Protein AF-R7MWQ5-F1 (afdb_monomer_lite)

Structure (mmCIF, N/CA/C/O backbone):
data_AF-R7MWQ5-F1
#
_entry.id   AF-R7MWQ5-F1
#
loop_
_atom_site.group_PDB
_atom_site.id
_atom_site.type_symbol
_atom_site.label_atom_id
_atom_site.label_alt_id
_atom_site.label_comp_id
_atom_site.label_asym_id
_atom_site.label_entity_id
_atom_site.label_seq_id
_atom_site.pdbx_PDB_ins_code
_atom_site.Cartn_x
_atom_site.Cartn_y
_atom_site.Cartn_z
_atom_site.occupancy
_atom_site.B_iso_or_equiv
_atom_site.auth_seq_id
_atom_site.auth_comp_id
_atom_site.auth_asym_id
_atom_site.auth_atom_id
_atom_site.pdbx_PDB_model_num
ATOM 1 N N . MET A 1 1 ? 110.186 -13.621 -110.382 1.00 42.78 1 MET A N 1
ATOM 2 C CA . MET A 1 1 ? 109.334 -13.413 -109.188 1.00 42.78 1 MET A CA 1
ATOM 3 C C . MET A 1 1 ? 110.235 -13.329 -107.964 1.00 42.78 1 MET A C 1
ATOM 5 O O . MET A 1 1 ? 111.045 -14.227 -107.789 1.00 42.78 1 MET A O 1
ATOM 9 N N . LYS A 1 2 ? 110.166 -12.247 -107.173 1.00 45.34 2 LYS A N 1
ATOM 10 C CA . LYS A 1 2 ? 110.898 -12.139 -105.893 1.00 45.34 2 LYS A CA 1
ATOM 11 C C . LYS A 1 2 ? 110.078 -12.831 -104.790 1.00 45.34 2 LYS A C 1
ATOM 13 O O . LYS A 1 2 ? 108.863 -12.627 -104.782 1.00 45.34 2 LYS A O 1
ATOM 18 N N . PRO A 1 3 ? 110.683 -13.636 -103.898 1.00 49.44 3 PRO A N 1
ATOM 19 C CA . PRO A 1 3 ? 109.938 -14.297 -102.832 1.00 49.44 3 PRO A CA 1
ATOM 20 C C . PRO A 1 3 ? 109.448 -13.263 -101.810 1.00 49.44 3 PRO A C 1
ATOM 22 O O . PRO A 1 3 ? 110.210 -12.400 -101.374 1.00 49.44 3 PRO A O 1
ATOM 25 N N . ILE A 1 4 ? 108.168 -13.341 -101.447 1.00 60.91 4 ILE A N 1
ATOM 26 C CA . ILE A 1 4 ? 107.576 -12.548 -100.365 1.00 60.91 4 ILE A CA 1
ATOM 27 C C . ILE A 1 4 ? 107.872 -13.285 -99.058 1.00 60.91 4 ILE A C 1
ATOM 29 O O . ILE A 1 4 ? 107.466 -14.434 -98.896 1.00 60.91 4 ILE A O 1
ATOM 33 N N . VAL A 1 5 ? 108.582 -12.632 -98.137 1.00 64.75 5 VAL A N 1
ATOM 34 C CA . VAL A 1 5 ? 108.901 -13.176 -96.811 1.00 64.75 5 VAL A CA 1
ATOM 35 C C . VAL A 1 5 ? 108.061 -12.430 -95.784 1.00 64.75 5 VAL A C 1
ATOM 37 O O . VAL A 1 5 ? 108.206 -11.222 -95.629 1.00 64.75 5 VAL A O 1
ATOM 40 N N . VAL A 1 6 ? 107.168 -13.147 -95.105 1.00 69.12 6 VAL A N 1
ATOM 41 C CA . VAL A 1 6 ? 106.401 -12.629 -93.965 1.00 69.12 6 VAL A CA 1
ATOM 42 C C . VAL A 1 6 ? 107.134 -13.043 -92.696 1.00 69.12 6 VAL A C 1
ATOM 44 O O . VAL A 1 6 ? 107.358 -14.233 -92.477 1.00 69.12 6 VAL A O 1
ATOM 47 N N . THR A 1 7 ? 107.522 -12.080 -91.861 1.00 75.75 7 THR A N 1
ATOM 48 C CA . THR A 1 7 ? 108.193 -12.365 -90.588 1.00 75.75 7 THR A CA 1
ATOM 49 C C . THR A 1 7 ? 107.181 -12.488 -89.450 1.00 75.75 7 THR A C 1
ATOM 51 O O . THR A 1 7 ? 106.086 -11.924 -89.489 1.00 75.75 7 THR A O 1
ATOM 54 N N . ALA A 1 8 ? 107.549 -13.196 -88.378 1.00 77.06 8 ALA A N 1
ATOM 55 C CA . ALA A 1 8 ? 106.716 -13.284 -87.175 1.00 77.06 8 ALA A CA 1
ATOM 56 C C . ALA A 1 8 ? 106.396 -11.896 -86.576 1.00 77.06 8 ALA A C 1
ATOM 58 O O . ALA A 1 8 ? 105.346 -11.708 -85.959 1.00 77.06 8 ALA A O 1
ATOM 59 N N . ASN A 1 9 ? 107.268 -10.906 -86.801 1.00 80.19 9 ASN A N 1
ATOM 60 C CA . ASN A 1 9 ? 107.072 -9.540 -86.328 1.00 80.19 9 ASN A CA 1
ATOM 61 C C . ASN A 1 9 ? 106.001 -8.789 -87.142 1.00 80.19 9 ASN A C 1
ATOM 63 O O . ASN A 1 9 ? 105.239 -8.010 -86.572 1.00 80.19 9 ASN A O 1
ATOM 67 N N . ASP A 1 10 ? 105.868 -9.086 -88.440 1.00 80.25 10 ASP A N 1
ATOM 68 C CA . ASP A 1 10 ? 104.791 -8.552 -89.288 1.00 80.25 10 ASP A CA 1
ATOM 69 C C . ASP A 1 10 ? 103.422 -9.077 -88.833 1.00 80.25 10 ASP A C 1
ATOM 71 O O . ASP A 1 10 ? 102.442 -8.330 -88.765 1.00 80.25 10 ASP A O 1
ATOM 75 N N . VAL A 1 11 ? 103.366 -10.350 -88.423 1.00 78.62 11 VAL A N 1
ATOM 76 C CA . VAL A 1 11 ? 102.168 -10.951 -87.818 1.00 78.62 11 VAL A CA 1
ATOM 77 C C . VAL A 1 11 ? 101.856 -10.297 -86.466 1.00 78.62 11 VAL A C 1
ATOM 79 O O . VAL A 1 11 ? 100.708 -9.932 -86.216 1.00 78.62 11 VAL A O 1
ATOM 82 N N . TYR A 1 12 ? 102.860 -10.075 -85.610 1.00 80.25 12 TYR A N 1
ATOM 83 C CA . TYR A 1 12 ? 102.686 -9.407 -84.314 1.00 80.25 12 TYR A CA 1
ATOM 84 C C . TYR A 1 12 ? 102.203 -7.952 -84.454 1.00 80.25 12 TYR A C 1
ATOM 86 O O . TYR A 1 12 ? 101.259 -7.533 -83.775 1.00 80.25 12 TYR A O 1
ATOM 94 N N . ALA A 1 13 ? 102.791 -7.182 -85.373 1.00 80.50 13 ALA A N 1
ATOM 95 C CA . ALA A 1 13 ? 102.364 -5.819 -85.679 1.00 80.50 13 ALA A CA 1
ATOM 96 C C . ALA A 1 13 ? 100.938 -5.788 -86.254 1.00 80.50 13 ALA A C 1
ATOM 98 O O . ALA A 1 13 ? 100.120 -4.969 -85.823 1.00 80.50 13 ALA A O 1
ATOM 99 N N . GLY A 1 14 ? 100.608 -6.729 -87.147 1.00 81.25 14 GLY A N 1
ATOM 100 C CA . GLY A 1 14 ? 99.259 -6.911 -87.684 1.00 81.25 14 GLY A CA 1
ATOM 101 C C . GLY A 1 14 ? 98.225 -7.231 -86.599 1.00 81.25 14 GLY A C 1
ATOM 102 O O . GLY A 1 14 ? 97.139 -6.647 -86.586 1.00 81.25 14 GLY A O 1
ATOM 103 N N . LEU A 1 15 ? 98.570 -8.089 -85.634 1.00 83.62 15 LEU A N 1
ATOM 104 C CA . LEU A 1 15 ? 97.717 -8.398 -84.481 1.00 83.62 15 LEU A CA 1
ATOM 105 C C . LEU A 1 15 ? 97.527 -7.183 -83.563 1.00 83.62 15 LEU A C 1
ATOM 107 O O . LEU A 1 15 ? 96.403 -6.904 -83.148 1.00 83.62 15 LEU A O 1
ATOM 111 N N . LYS A 1 16 ? 98.583 -6.409 -83.284 1.00 85.69 16 LYS A N 1
ATOM 112 C CA . LYS A 1 16 ? 98.508 -5.205 -82.436 1.00 85.69 16 LYS A CA 1
ATOM 113 C C . LYS A 1 16 ? 97.707 -4.074 -83.092 1.00 85.69 16 LYS A C 1
ATOM 115 O O . LYS A 1 16 ? 96.958 -3.375 -82.407 1.00 85.69 16 LYS A O 1
ATOM 120 N N . ALA A 1 17 ? 97.830 -3.906 -84.410 1.00 82.12 17 ALA A N 1
ATOM 121 C CA . ALA A 1 17 ? 97.018 -2.968 -85.183 1.00 82.12 17 ALA A CA 1
ATOM 122 C C . ALA A 1 17 ? 95.536 -3.369 -85.157 1.00 82.12 17 ALA A C 1
ATOM 124 O O . ALA A 1 17 ? 94.688 -2.541 -84.822 1.00 82.12 17 ALA A O 1
ATOM 125 N N . ARG A 1 18 ? 95.233 -4.658 -85.378 1.00 84.12 18 ARG A N 1
ATOM 126 C CA . ARG A 1 18 ? 93.870 -5.196 -85.252 1.00 84.12 18 ARG A CA 1
ATOM 127 C C . ARG A 1 18 ? 93.317 -5.056 -83.833 1.00 84.12 18 ARG A C 1
ATOM 129 O O . ARG A 1 18 ? 92.156 -4.700 -83.683 1.00 84.12 18 ARG A O 1
ATOM 136 N N . ALA A 1 19 ? 94.126 -5.254 -82.791 1.00 85.88 19 ALA A N 1
ATOM 137 C CA . ALA A 1 19 ? 93.703 -5.061 -81.401 1.00 85.88 19 ALA A CA 1
ATOM 138 C C . ALA A 1 19 ? 93.334 -3.596 -81.098 1.00 85.88 19 ALA A C 1
ATOM 140 O O . ALA A 1 19 ? 92.308 -3.334 -80.470 1.00 85.88 19 ALA A O 1
ATOM 141 N N . LYS A 1 20 ? 94.119 -2.625 -81.592 1.00 85.88 20 LYS A N 1
ATOM 142 C CA . LYS A 1 20 ? 93.780 -1.193 -81.487 1.00 85.88 20 LYS A CA 1
ATOM 143 C C . LYS A 1 20 ? 92.507 -0.847 -82.257 1.00 85.88 20 LYS A C 1
ATOM 145 O O . LYS A 1 20 ? 91.693 -0.070 -81.765 1.00 85.88 20 LYS A O 1
ATOM 150 N N . GLU A 1 21 ? 92.326 -1.421 -83.442 1.00 85.00 21 GLU A N 1
ATOM 151 C CA . GLU A 1 21 ? 91.115 -1.226 -84.238 1.00 85.00 21 GLU A CA 1
ATOM 152 C C . GLU A 1 21 ? 89.876 -1.805 -83.533 1.00 85.00 21 GLU A C 1
ATOM 154 O O . GLU A 1 21 ? 88.850 -1.134 -83.445 1.00 85.00 21 GLU A O 1
ATOM 159 N N . GLN A 1 22 ? 89.989 -2.995 -82.931 1.00 87.75 22 GLN A N 1
ATOM 160 C CA . GLN A 1 22 ? 88.921 -3.600 -82.128 1.00 87.75 22 GLN A CA 1
ATOM 161 C C . GLN A 1 22 ? 88.610 -2.797 -80.860 1.00 87.75 22 GLN A C 1
ATOM 163 O O . GLN A 1 22 ? 87.443 -2.626 -80.525 1.00 87.75 22 GLN A O 1
ATOM 168 N N . SER A 1 23 ? 89.616 -2.230 -80.188 1.00 84.25 23 SER A N 1
ATOM 169 C CA . SER A 1 23 ? 89.406 -1.362 -79.020 1.00 84.25 23 SER A CA 1
ATOM 170 C C . SER A 1 23 ? 88.648 -0.077 -79.378 1.00 84.25 23 SER A C 1
ATOM 172 O O . SER A 1 23 ? 87.717 0.302 -78.665 1.00 84.25 23 SER A O 1
ATOM 174 N N . LYS A 1 24 ? 88.971 0.557 -80.517 1.00 87.81 24 LYS A N 1
ATOM 175 C CA . LYS A 1 24 ? 88.199 1.703 -81.031 1.00 87.81 24 LYS A CA 1
ATOM 176 C C . LYS A 1 24 ? 86.752 1.310 -81.341 1.00 87.81 24 LYS A C 1
ATOM 178 O O . LYS A 1 24 ? 85.834 1.978 -80.874 1.00 87.81 24 LYS A O 1
ATOM 183 N N . ARG A 1 25 ? 86.542 0.181 -82.031 1.00 87.31 25 ARG A N 1
ATOM 184 C CA . ARG A 1 25 ? 85.195 -0.347 -82.323 1.00 87.31 25 ARG A CA 1
ATOM 185 C C . ARG A 1 25 ? 84.405 -0.663 -81.050 1.00 87.31 25 ARG A C 1
ATOM 187 O O . ARG A 1 25 ? 83.218 -0.359 -80.981 1.00 87.31 25 ARG A O 1
ATOM 194 N N . GLN A 1 26 ? 85.048 -1.222 -80.026 1.00 89.31 26 GLN A N 1
ATOM 195 C CA . GLN A 1 26 ? 84.419 -1.497 -78.734 1.00 89.31 26 GLN A CA 1
ATOM 196 C C . GLN A 1 26 ? 83.991 -0.204 -78.028 1.00 89.31 26 GLN A C 1
ATOM 198 O O . GLN A 1 26 ? 82.875 -0.133 -77.514 1.00 89.31 26 GLN A O 1
ATOM 203 N N . ALA A 1 27 ? 84.843 0.826 -78.021 1.00 88.12 27 ALA A N 1
ATOM 204 C CA . ALA A 1 27 ? 84.518 2.122 -77.427 1.00 88.12 27 ALA A CA 1
ATOM 205 C C . ALA A 1 27 ? 83.335 2.798 -78.144 1.00 88.12 27 ALA A C 1
ATOM 207 O O . ALA A 1 27 ? 82.411 3.283 -77.487 1.00 88.12 27 ALA A O 1
ATOM 208 N N . GLU A 1 28 ? 83.315 2.755 -79.479 1.00 89.88 28 GLU A N 1
ATOM 209 C CA . GLU A 1 28 ? 82.200 3.258 -80.290 1.00 89.88 28 GLU A CA 1
ATOM 210 C C . GLU A 1 28 ? 80.894 2.491 -80.024 1.00 89.88 28 GLU A C 1
ATOM 212 O O . GLU A 1 28 ? 79.836 3.103 -79.863 1.00 89.88 28 GLU A O 1
ATOM 217 N N . GLN A 1 29 ? 80.943 1.158 -79.925 1.00 89.06 29 GLN A N 1
ATOM 218 C CA . GLN A 1 29 ? 79.763 0.352 -79.593 1.00 89.06 29 GLN A CA 1
ATOM 219 C C . GLN A 1 29 ? 79.268 0.596 -78.163 1.00 89.06 29 GLN A C 1
ATOM 221 O O . GLN A 1 29 ? 78.059 0.650 -77.939 1.00 89.06 29 GLN A O 1
ATOM 226 N N . LEU A 1 30 ? 80.169 0.802 -77.199 1.00 90.25 30 LEU A N 1
ATOM 227 C CA . LEU A 1 30 ? 79.801 1.117 -75.819 1.00 90.25 30 LEU A CA 1
ATOM 228 C C . LEU A 1 30 ? 79.119 2.490 -75.716 1.00 90.25 30 LEU A C 1
ATOM 230 O O . LEU A 1 30 ? 78.148 2.634 -74.972 1.00 90.25 30 LEU A O 1
ATOM 234 N N . ALA A 1 31 ? 79.597 3.487 -76.467 1.00 89.69 31 ALA A N 1
ATOM 235 C CA . ALA A 1 31 ? 78.960 4.801 -76.546 1.00 89.69 31 ALA A CA 1
ATOM 236 C C . ALA A 1 31 ? 77.540 4.691 -77.125 1.00 89.69 31 ALA A C 1
ATOM 238 O O . ALA A 1 31 ? 76.584 5.132 -76.485 1.00 89.69 31 ALA A O 1
ATOM 239 N N . LYS A 1 32 ? 77.383 3.981 -78.254 1.00 90.06 32 LYS A N 1
ATOM 240 C CA . LYS A 1 32 ? 76.068 3.696 -78.857 1.00 90.06 32 LYS A CA 1
ATOM 241 C C . LYS A 1 32 ? 75.136 2.960 -77.891 1.00 90.06 32 LYS A C 1
ATOM 243 O O . LYS A 1 32 ? 73.970 3.320 -77.763 1.00 90.06 32 LYS A O 1
ATOM 248 N N . TYR A 1 33 ? 75.638 1.965 -77.157 1.00 89.50 33 TYR A N 1
ATOM 249 C CA . TYR A 1 33 ? 74.847 1.248 -76.154 1.00 89.50 33 TYR A CA 1
ATOM 250 C C . TYR A 1 33 ? 74.364 2.168 -75.027 1.00 89.50 33 TYR A C 1
ATOM 252 O O . TYR A 1 33 ? 73.202 2.086 -74.637 1.00 89.50 33 TYR A O 1
ATOM 260 N N . LYS A 1 34 ? 75.220 3.060 -74.509 1.00 88.56 34 LYS A N 1
ATOM 261 C CA . LYS A 1 34 ? 74.832 4.013 -73.455 1.00 88.56 34 LYS A CA 1
ATOM 262 C C . LYS A 1 34 ? 73.751 4.982 -73.935 1.00 88.56 34 LYS A C 1
ATOM 264 O O . LYS A 1 34 ? 72.792 5.210 -73.201 1.00 88.56 34 LYS A O 1
ATOM 269 N N . GLU A 1 35 ? 73.861 5.488 -75.163 1.00 89.38 35 GLU A N 1
ATOM 270 C CA . GLU A 1 35 ? 72.836 6.352 -75.763 1.00 89.38 35 GLU A CA 1
ATOM 271 C C . GLU A 1 35 ? 71.497 5.635 -75.944 1.00 89.38 35 GLU A C 1
ATOM 273 O O . GLU A 1 35 ? 70.443 6.194 -75.637 1.00 89.38 35 GLU A O 1
ATOM 278 N N . VAL A 1 36 ? 71.521 4.384 -76.414 1.00 89.06 36 VAL A N 1
ATOM 279 C CA . VAL A 1 36 ? 70.304 3.578 -76.566 1.00 89.06 36 VAL A CA 1
ATOM 280 C C . VAL A 1 36 ? 69.707 3.252 -75.198 1.00 89.06 36 VAL A C 1
ATOM 282 O O . VAL A 1 36 ? 68.511 3.439 -74.995 1.00 89.06 36 VAL A O 1
ATOM 285 N N . LYS A 1 37 ? 70.527 2.843 -74.225 1.00 86.44 37 LYS A N 1
ATOM 286 C CA . LYS A 1 37 ? 70.081 2.493 -72.870 1.00 86.44 37 LYS A CA 1
ATOM 287 C C . LYS A 1 37 ? 69.441 3.670 -72.137 1.00 86.44 37 LYS A C 1
ATOM 289 O O . LYS A 1 37 ? 68.459 3.461 -71.437 1.00 86.44 37 LYS A O 1
ATOM 294 N N . ALA A 1 38 ? 69.944 4.891 -72.318 1.00 82.19 38 ALA A N 1
ATOM 295 C CA . ALA A 1 38 ? 69.344 6.090 -71.726 1.00 82.19 38 ALA A CA 1
ATOM 296 C C . ALA A 1 38 ? 67.911 6.357 -72.227 1.00 82.19 38 ALA A C 1
ATOM 298 O O . ALA A 1 38 ? 67.117 6.972 -71.520 1.00 82.19 38 ALA A O 1
ATOM 299 N N . LYS A 1 39 ? 67.564 5.869 -73.426 1.00 84.81 39 LYS A N 1
ATOM 300 C CA . LYS A 1 39 ? 66.217 5.970 -74.009 1.00 84.81 39 LYS A CA 1
ATOM 301 C C . LYS A 1 39 ? 65.292 4.823 -73.589 1.00 84.81 39 LYS A C 1
ATOM 303 O O . LYS A 1 39 ? 64.088 4.902 -73.823 1.00 84.81 39 LYS A O 1
ATOM 308 N N . VAL A 1 40 ? 65.824 3.760 -72.979 1.00 85.88 40 VAL A N 1
ATOM 309 C CA . VAL A 1 40 ? 65.020 2.632 -72.496 1.00 85.88 40 VAL A CA 1
ATOM 310 C C . VAL A 1 40 ? 64.306 3.047 -71.214 1.00 85.88 40 VAL A C 1
ATOM 312 O O . VAL A 1 40 ? 64.913 3.211 -70.158 1.00 85.88 40 VAL A O 1
ATOM 315 N N . ILE A 1 41 ? 62.990 3.198 -71.306 1.00 81.56 41 ILE A N 1
ATOM 316 C CA . ILE A 1 41 ? 62.136 3.471 -70.154 1.00 81.56 41 ILE A CA 1
ATOM 317 C C . ILE A 1 41 ? 61.820 2.134 -69.454 1.00 81.56 41 ILE A C 1
ATOM 319 O O . ILE A 1 41 ? 61.510 1.153 -70.130 1.00 81.56 41 ILE A O 1
ATOM 323 N N . PRO A 1 42 ? 61.875 2.053 -68.113 1.00 83.81 42 PRO A N 1
ATOM 324 C CA . PRO A 1 42 ? 61.442 0.865 -67.385 1.00 83.81 42 PRO A CA 1
ATOM 325 C C . PRO A 1 42 ? 59.945 0.590 -67.566 1.00 83.81 42 PRO A C 1
ATOM 327 O O . PRO A 1 42 ? 59.120 1.487 -67.386 1.00 83.81 42 PRO A O 1
ATOM 330 N N . GLU A 1 43 ? 59.589 -0.670 -67.804 1.00 82.69 43 GLU A N 1
ATOM 331 C CA . GLU A 1 43 ? 58.219 -1.097 -68.120 1.00 82.69 43 GLU A CA 1
ATOM 332 C C . GLU A 1 43 ? 57.175 -0.682 -67.069 1.00 82.69 43 GLU A C 1
ATOM 334 O O . GLU A 1 43 ? 56.081 -0.231 -67.407 1.00 82.69 43 GLU A O 1
ATOM 339 N N . ARG A 1 44 ? 57.548 -0.687 -65.780 1.00 84.81 44 ARG A N 1
ATOM 340 C CA . ARG A 1 44 ? 56.693 -0.218 -64.669 1.00 84.81 44 ARG A CA 1
ATOM 341 C C . ARG A 1 44 ? 56.181 1.222 -64.826 1.00 84.81 44 ARG A C 1
ATOM 343 O O . ARG A 1 44 ? 55.201 1.591 -64.185 1.00 84.81 44 ARG A O 1
ATOM 350 N N . LEU A 1 45 ? 56.852 2.049 -65.633 1.00 84.69 45 LEU A N 1
ATOM 351 C CA . LEU A 1 45 ? 56.481 3.445 -65.873 1.00 84.69 45 LEU A CA 1
ATOM 352 C C . LEU A 1 45 ? 55.670 3.639 -67.158 1.00 84.69 45 LEU A C 1
ATOM 354 O O . LEU A 1 45 ? 55.049 4.692 -67.299 1.00 84.69 45 LEU A O 1
ATOM 358 N N . PHE A 1 46 ? 55.612 2.646 -68.056 1.00 86.56 46 PHE A N 1
ATOM 359 C CA . PHE A 1 46 ? 54.905 2.759 -69.339 1.00 86.56 46 PHE A CA 1
ATOM 360 C C . PHE A 1 46 ? 53.461 3.198 -69.151 1.00 86.56 46 PHE A C 1
ATOM 362 O O . PHE A 1 46 ? 53.008 4.135 -69.802 1.00 86.56 46 PHE A O 1
ATOM 369 N N . ARG A 1 47 ? 52.756 2.573 -68.203 1.00 81.56 47 ARG A N 1
ATOM 370 C CA . ARG A 1 47 ? 51.349 2.876 -67.938 1.00 81.56 47 ARG A CA 1
ATOM 371 C C . ARG A 1 47 ? 51.148 4.309 -67.448 1.00 81.56 47 ARG A C 1
ATOM 373 O O . ARG A 1 47 ? 50.234 4.978 -67.913 1.00 81.56 47 ARG A O 1
ATOM 380 N N . ASN A 1 48 ? 51.995 4.789 -66.539 1.00 83.25 48 ASN A N 1
ATOM 381 C CA . ASN A 1 48 ? 51.873 6.147 -66.005 1.00 83.25 48 ASN A CA 1
ATOM 382 C C . ASN A 1 48 ? 52.189 7.195 -67.077 1.00 83.25 48 ASN A C 1
ATOM 384 O O . ASN A 1 48 ? 51.439 8.153 -67.223 1.00 83.25 48 ASN A O 1
ATOM 388 N N . ILE A 1 49 ? 53.240 6.971 -67.870 1.00 82.44 49 ILE A N 1
ATOM 389 C CA . ILE A 1 49 ? 53.628 7.868 -68.966 1.00 82.44 49 ILE A CA 1
ATOM 390 C C . ILE A 1 49 ? 52.549 7.886 -70.056 1.00 82.44 49 ILE A C 1
ATOM 392 O O . ILE A 1 49 ? 52.207 8.951 -70.561 1.00 82.44 49 ILE A O 1
ATOM 396 N N . ALA A 1 50 ? 51.969 6.732 -70.397 1.00 84.00 50 ALA A N 1
ATOM 397 C CA . ALA A 1 50 ? 50.866 6.653 -71.352 1.00 84.00 50 ALA A CA 1
ATOM 398 C C . ALA A 1 50 ? 49.625 7.416 -70.857 1.00 84.00 50 ALA A C 1
ATOM 400 O O . ALA A 1 50 ? 49.027 8.172 -71.618 1.00 84.00 50 ALA A O 1
ATOM 401 N N . ILE A 1 51 ? 49.269 7.270 -69.576 1.00 82.88 51 ILE A N 1
ATOM 402 C CA . ILE A 1 51 ? 48.159 8.007 -68.956 1.00 82.88 51 ILE A CA 1
ATOM 403 C C . ILE A 1 51 ? 48.422 9.517 -68.975 1.00 82.88 51 ILE A C 1
ATOM 405 O O . ILE A 1 51 ? 47.540 10.278 -69.367 1.00 82.88 51 ILE A O 1
ATOM 409 N N . GLU A 1 52 ? 49.626 9.959 -68.602 1.00 80.56 52 GLU A N 1
ATOM 410 C CA . GLU A 1 52 ? 49.991 11.380 -68.617 1.00 80.56 52 GLU A CA 1
ATOM 411 C C . GLU A 1 52 ? 49.977 11.956 -70.040 1.00 80.56 52 GLU A C 1
ATOM 413 O O . GLU A 1 52 ? 49.551 13.089 -70.239 1.00 80.56 52 GLU A O 1
ATOM 418 N N . ARG A 1 53 ? 50.364 11.166 -71.046 1.00 81.31 53 ARG A N 1
ATOM 419 C CA . ARG A 1 53 ? 50.388 11.607 -72.446 1.00 81.31 53 ARG A CA 1
ATOM 420 C C . ARG A 1 53 ? 49.003 11.680 -73.096 1.00 81.31 53 ARG A C 1
ATOM 422 O O . ARG A 1 53 ? 48.818 12.500 -73.987 1.00 81.31 53 ARG A O 1
ATOM 429 N N . ILE A 1 54 ? 48.058 10.831 -72.683 1.00 82.81 54 ILE A N 1
ATOM 430 C CA . ILE A 1 54 ? 46.702 10.766 -73.263 1.00 82.81 54 ILE A CA 1
ATOM 431 C C . ILE A 1 54 ? 45.713 11.651 -72.496 1.00 82.81 54 ILE A C 1
ATOM 433 O O . ILE A 1 54 ? 44.917 12.353 -73.108 1.00 82.81 54 ILE A O 1
ATOM 437 N N . ILE A 1 55 ? 45.737 11.598 -71.162 1.00 79.50 55 ILE A N 1
ATOM 438 C CA . ILE A 1 55 ? 44.719 12.215 -70.293 1.00 79.50 55 ILE A CA 1
ATOM 439 C C . ILE A 1 55 ? 45.298 13.403 -69.509 1.00 79.50 55 ILE A C 1
ATOM 441 O O . ILE A 1 55 ? 44.561 14.277 -69.059 1.00 79.50 55 ILE A O 1
ATOM 445 N N . GLY A 1 56 ? 46.621 13.470 -69.343 1.00 80.62 56 GLY A N 1
ATOM 446 C CA . GLY A 1 56 ? 47.274 14.544 -68.601 1.00 80.62 56 GLY A CA 1
ATOM 447 C C . GLY A 1 56 ? 47.208 14.383 -67.081 1.00 80.62 56 GLY A C 1
ATOM 448 O O . GLY A 1 56 ? 46.772 13.367 -66.528 1.00 80.62 56 GLY A O 1
ATOM 449 N N . LYS A 1 57 ? 47.661 15.427 -66.376 1.00 76.81 57 LYS A N 1
ATOM 450 C CA . LYS A 1 57 ? 47.746 15.463 -64.902 1.00 76.81 57 LYS A CA 1
ATOM 451 C C . LYS A 1 57 ? 46.376 15.355 -64.216 1.00 76.81 57 LYS A C 1
ATOM 453 O O . LYS A 1 57 ? 46.298 14.945 -63.054 1.00 76.81 57 LYS A O 1
ATOM 458 N N . ASP A 1 58 ? 45.300 15.652 -64.940 1.00 77.75 58 ASP A N 1
ATOM 459 C CA . ASP A 1 58 ? 43.933 15.651 -64.422 1.00 77.75 58 ASP A CA 1
ATOM 460 C C . ASP A 1 58 ? 43.430 14.262 -64.048 1.00 77.75 58 ASP A C 1
ATOM 462 O O . ASP A 1 58 ? 42.683 14.137 -63.078 1.00 77.75 58 ASP A O 1
ATOM 466 N N . TYR A 1 59 ? 43.916 13.200 -64.697 1.00 83.12 59 TYR A N 1
ATOM 467 C CA . TYR A 1 59 ? 43.578 11.829 -64.307 1.00 83.12 59 TYR A CA 1
ATOM 468 C C . TYR A 1 59 ? 43.953 11.537 -62.846 1.00 83.12 59 TYR A C 1
ATOM 470 O O . TYR A 1 59 ? 43.158 10.995 -62.073 1.00 83.12 59 TYR A O 1
ATOM 478 N N . HIS A 1 60 ? 45.161 11.925 -62.432 1.00 81.25 60 HIS A N 1
ATOM 479 C CA . HIS A 1 60 ? 45.633 11.687 -61.069 1.00 81.25 60 HIS A CA 1
ATOM 480 C C . HIS A 1 60 ? 44.902 12.563 -60.046 1.00 81.25 60 HIS A C 1
ATOM 482 O O . HIS A 1 60 ? 44.597 12.092 -58.946 1.00 81.25 60 HIS A O 1
ATOM 488 N N . ASN A 1 61 ? 44.576 13.805 -60.412 1.00 84.88 61 ASN A N 1
ATOM 489 C CA . ASN A 1 61 ? 43.789 14.708 -59.574 1.00 84.88 61 ASN A CA 1
ATOM 490 C C . ASN A 1 61 ? 42.356 14.192 -59.391 1.00 84.88 61 ASN A C 1
ATOM 492 O O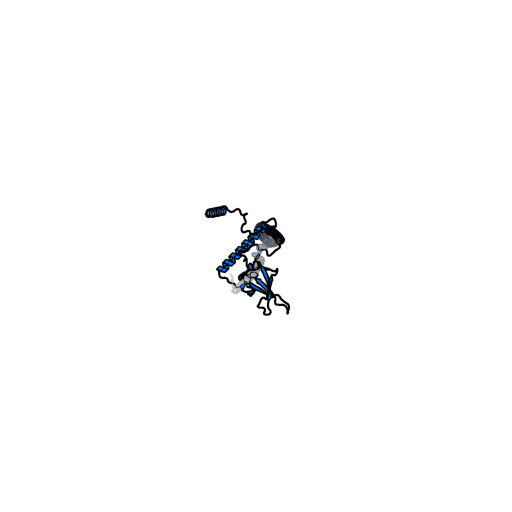 . ASN A 1 61 ? 41.858 14.132 -58.264 1.00 84.88 61 ASN A O 1
ATOM 496 N N . LEU A 1 62 ? 41.724 13.739 -60.475 1.00 86.38 62 LEU A N 1
ATOM 497 C CA . LEU A 1 62 ? 40.382 13.171 -60.466 1.00 86.38 62 LEU A CA 1
ATOM 498 C C . LEU A 1 62 ? 40.333 11.870 -59.661 1.00 86.38 62 LEU A C 1
ATOM 500 O O . LEU A 1 62 ? 39.451 11.714 -58.821 1.00 86.38 62 LEU A O 1
ATOM 504 N N . LYS A 1 63 ? 41.324 10.981 -59.815 1.00 87.44 63 LYS A N 1
ATOM 505 C CA . LYS A 1 63 ? 41.443 9.753 -59.012 1.00 87.44 63 LYS A CA 1
ATOM 506 C C . LYS A 1 63 ? 41.569 10.053 -57.515 1.00 87.44 63 LYS A C 1
ATOM 508 O O . LYS A 1 63 ? 40.896 9.421 -56.705 1.00 87.44 63 LYS A O 1
ATOM 513 N N . LYS A 1 64 ? 42.392 11.038 -57.129 1.00 87.81 64 LYS A N 1
ATOM 514 C CA . LYS A 1 64 ? 42.513 11.475 -55.725 1.00 87.81 64 LYS A CA 1
ATOM 515 C C . LYS A 1 64 ? 41.203 12.068 -55.202 1.00 87.81 64 LYS A C 1
ATOM 517 O O . LYS A 1 64 ? 40.816 11.776 -54.074 1.00 87.81 64 LYS A O 1
ATOM 522 N N . ARG A 1 65 ? 40.509 12.882 -56.004 1.00 87.56 65 ARG A N 1
ATOM 523 C CA . ARG A 1 65 ? 39.206 13.460 -55.636 1.00 87.56 65 ARG A CA 1
ATOM 524 C C . ARG A 1 65 ? 38.143 12.378 -55.466 1.00 87.56 65 ARG A C 1
ATOM 526 O O . ARG A 1 65 ? 37.429 12.401 -54.471 1.00 87.56 65 ARG A O 1
ATOM 533 N N . HIS A 1 66 ? 38.084 11.416 -56.382 1.00 90.25 66 HIS A N 1
ATOM 534 C CA . HIS A 1 66 ? 37.202 10.258 -56.285 1.00 90.25 66 HIS A CA 1
ATOM 535 C C . HIS A 1 66 ? 37.464 9.467 -54.998 1.00 90.25 66 HIS A C 1
ATOM 537 O O . HIS A 1 66 ? 36.529 9.196 -54.251 1.00 90.25 66 HIS A O 1
ATOM 543 N N . GLN A 1 67 ? 38.733 9.206 -54.670 1.00 92.25 67 GLN A N 1
ATOM 544 C CA . GLN A 1 67 ? 39.090 8.522 -53.429 1.00 92.25 67 GLN A CA 1
ATOM 545 C C . GLN A 1 67 ? 38.643 9.299 -52.180 1.00 92.25 67 GLN A C 1
ATOM 547 O O . GLN A 1 67 ? 38.056 8.715 -51.277 1.00 92.25 67 GLN A O 1
ATOM 552 N N . ARG A 1 68 ? 38.835 10.626 -52.151 1.00 92.00 68 ARG A N 1
ATOM 553 C CA . ARG A 1 68 ? 38.350 11.478 -51.048 1.00 92.00 68 ARG A CA 1
ATOM 554 C C . ARG A 1 68 ? 36.831 11.427 -50.896 1.00 92.00 68 ARG A C 1
ATOM 556 O O . ARG A 1 68 ? 36.338 11.435 -49.775 1.00 92.00 68 ARG A O 1
ATOM 563 N N . ILE A 1 69 ? 36.096 11.380 -52.008 1.00 92.56 69 ILE A N 1
ATOM 564 C CA . ILE A 1 69 ? 34.634 11.249 -51.990 1.00 92.56 69 ILE A CA 1
ATOM 565 C C . ILE A 1 69 ? 34.236 9.886 -51.415 1.00 92.56 69 ILE A C 1
ATOM 567 O O . ILE A 1 69 ? 33.384 9.841 -50.534 1.00 92.56 69 ILE A O 1
ATOM 571 N N . LEU A 1 70 ? 34.884 8.795 -51.837 1.00 92.69 70 LEU A N 1
ATOM 572 C CA . LEU A 1 70 ? 34.642 7.462 -51.271 1.00 92.69 70 LEU A CA 1
ATOM 573 C C . LEU A 1 70 ? 34.933 7.417 -49.768 1.00 92.69 70 LEU A C 1
ATOM 575 O O . LEU A 1 70 ? 34.129 6.905 -48.992 1.00 92.69 70 LEU A O 1
ATOM 579 N N . ASP A 1 71 ? 36.054 7.993 -49.337 1.00 92.19 71 ASP A N 1
ATOM 580 C CA . ASP A 1 71 ? 36.425 8.019 -47.923 1.00 92.19 71 ASP A CA 1
ATOM 581 C C . ASP A 1 71 ? 35.474 8.892 -47.088 1.00 92.19 71 ASP A C 1
ATOM 583 O O . ASP A 1 71 ? 35.191 8.557 -45.939 1.00 92.19 71 ASP A O 1
ATOM 587 N N . ALA A 1 72 ? 34.900 9.948 -47.674 1.00 91.06 72 ALA A N 1
ATOM 588 C CA . ALA A 1 72 ? 33.851 10.752 -47.047 1.00 91.06 72 ALA A CA 1
ATOM 589 C C . ALA A 1 72 ? 32.469 10.063 -47.026 1.00 91.06 72 ALA A C 1
ATOM 591 O O . ALA A 1 72 ? 31.650 10.373 -46.157 1.00 91.06 72 ALA A O 1
ATOM 592 N N . LEU A 1 73 ? 32.194 9.132 -47.948 1.00 92.88 73 LEU A N 1
ATOM 593 C CA . LEU A 1 73 ? 30.933 8.381 -48.003 1.00 92.88 73 LEU A CA 1
ATOM 594 C C . LEU A 1 73 ? 30.888 7.225 -46.997 1.00 92.88 73 LEU A C 1
ATOM 596 O O . LEU A 1 73 ? 29.862 7.048 -46.343 1.00 92.88 73 LEU A O 1
ATOM 600 N N . LYS A 1 74 ? 32.005 6.523 -46.773 1.00 93.06 74 LYS A N 1
ATOM 601 C CA . LYS A 1 74 ? 32.116 5.435 -45.777 1.00 93.06 74 LYS A CA 1
ATOM 602 C C . LYS A 1 74 ? 31.503 5.755 -44.399 1.00 93.06 74 LYS A C 1
ATOM 604 O O . LYS A 1 74 ? 30.730 4.941 -43.895 1.00 93.06 74 LYS A O 1
ATOM 609 N N . PRO A 1 75 ? 31.798 6.895 -43.738 1.00 92.88 75 PRO A N 1
ATOM 610 C CA . PRO A 1 75 ? 31.192 7.204 -42.442 1.00 92.88 75 PRO A CA 1
ATOM 611 C C . PRO A 1 75 ? 29.690 7.500 -42.540 1.00 92.88 75 PRO A C 1
ATOM 613 O O . PRO A 1 75 ? 28.965 7.267 -41.577 1.00 92.88 75 PRO A O 1
ATOM 616 N N . ARG A 1 76 ? 29.200 8.002 -43.682 1.00 92.69 76 ARG A N 1
ATOM 617 C CA . ARG A 1 76 ? 27.763 8.231 -43.898 1.00 92.69 76 ARG A CA 1
ATOM 618 C C . ARG A 1 76 ? 27.009 6.918 -44.076 1.00 92.69 76 ARG A C 1
ATOM 620 O O . ARG A 1 76 ? 25.931 6.780 -43.513 1.00 92.69 76 ARG A O 1
ATOM 627 N N . GLU A 1 77 ? 27.589 5.956 -44.788 1.00 91.88 77 GLU A N 1
ATOM 628 C CA . GLU A 1 77 ? 27.029 4.605 -44.917 1.00 91.88 77 GLU A CA 1
ATOM 629 C C . GLU A 1 77 ? 26.916 3.917 -43.552 1.00 91.88 77 GLU A C 1
ATOM 631 O O . GLU A 1 77 ? 25.853 3.394 -43.229 1.00 91.88 77 GLU A O 1
ATOM 636 N N . LYS A 1 78 ? 27.953 4.016 -42.705 1.00 93.75 78 LYS A N 1
ATOM 637 C CA . LYS A 1 78 ? 27.912 3.504 -41.322 1.00 93.75 78 LYS A CA 1
ATOM 638 C C . LYS A 1 78 ? 26.791 4.136 -40.489 1.00 93.75 78 LYS A C 1
ATOM 640 O O . LYS A 1 78 ? 26.004 3.428 -39.867 1.00 93.75 78 LYS A O 1
ATOM 645 N N . LYS A 1 79 ? 26.656 5.464 -40.536 1.00 93.06 79 LYS A N 1
ATOM 646 C CA . LYS A 1 79 ? 25.559 6.169 -39.849 1.00 93.06 79 LYS A CA 1
ATOM 647 C C . LYS A 1 79 ? 24.184 5.753 -40.368 1.00 93.06 79 LYS A C 1
ATOM 649 O O . LYS A 1 79 ? 23.238 5.652 -39.596 1.00 93.06 79 LYS A O 1
ATOM 654 N N . TYR A 1 80 ? 24.059 5.504 -41.670 1.00 91.06 80 TYR A N 1
ATOM 655 C CA . TYR A 1 80 ? 22.811 5.019 -42.252 1.00 91.06 80 TYR A CA 1
ATOM 656 C C . TYR A 1 80 ? 22.468 3.606 -41.763 1.00 91.06 80 TYR A C 1
ATOM 658 O O . TYR A 1 80 ? 21.312 3.343 -41.432 1.00 91.06 80 TYR A O 1
ATOM 666 N N . THR A 1 81 ? 23.455 2.707 -41.659 1.00 92.00 81 THR A N 1
ATOM 667 C CA . THR A 1 81 ? 23.238 1.367 -41.093 1.00 92.00 81 THR A CA 1
ATOM 668 C C . THR A 1 81 ? 22.843 1.421 -39.619 1.00 92.00 81 THR A C 1
ATOM 670 O O . THR A 1 81 ? 21.872 0.770 -39.246 1.00 92.00 81 THR A O 1
ATOM 673 N N . GLU A 1 82 ? 23.499 2.260 -38.812 1.00 91.38 82 GLU A N 1
ATOM 674 C CA . GLU A 1 82 ? 23.142 2.479 -37.401 1.00 91.38 82 GLU A CA 1
ATOM 675 C C . GLU A 1 82 ? 21.705 3.007 -37.263 1.00 91.38 82 GLU A C 1
ATOM 677 O O . GLU A 1 82 ? 20.913 2.496 -36.475 1.00 91.38 82 GLU A O 1
ATOM 682 N N . LEU A 1 83 ? 21.318 3.986 -38.087 1.00 91.38 83 LEU A N 1
ATOM 683 C CA . LEU A 1 83 ? 19.963 4.540 -38.074 1.00 91.38 83 LEU A CA 1
ATOM 684 C C . LEU A 1 83 ? 18.913 3.506 -38.505 1.00 91.38 83 LEU A C 1
ATOM 686 O O . LEU A 1 83 ? 17.811 3.472 -37.957 1.00 91.38 83 LEU A O 1
ATOM 690 N N . LYS A 1 84 ? 19.251 2.632 -39.458 1.00 88.88 84 LYS A N 1
ATOM 691 C CA . LYS A 1 84 ? 18.390 1.515 -39.866 1.00 88.88 84 LYS A CA 1
ATOM 692 C C . LYS A 1 84 ? 18.196 0.505 -38.732 1.00 88.88 84 LYS A C 1
ATOM 694 O O . LYS A 1 84 ? 17.103 -0.035 -38.600 1.00 88.88 84 LYS A O 1
ATOM 699 N N . GLU A 1 85 ? 19.219 0.247 -37.922 1.00 87.12 85 GLU A N 1
ATOM 700 C CA . GLU A 1 85 ? 19.101 -0.604 -36.732 1.00 87.12 85 GLU A CA 1
ATOM 701 C C . GLU A 1 85 ? 18.262 0.047 -35.634 1.00 87.12 85 GLU A C 1
ATOM 703 O O . GLU A 1 85 ? 17.448 -0.631 -35.015 1.00 87.12 85 GLU A O 1
ATOM 708 N N . LEU A 1 86 ? 18.396 1.359 -35.428 1.00 86.94 86 LEU A N 1
ATOM 709 C CA . LEU A 1 86 ? 17.562 2.096 -34.477 1.00 86.94 86 LEU A CA 1
ATOM 710 C C . LEU A 1 86 ? 16.084 2.082 -34.873 1.00 86.94 86 LEU A C 1
ATOM 712 O O . LEU A 1 86 ? 15.243 1.854 -34.013 1.00 86.94 86 LEU A O 1
ATOM 716 N N . ARG A 1 87 ? 15.764 2.226 -36.165 1.00 83.31 87 ARG A N 1
ATOM 717 C CA . ARG A 1 87 ? 14.378 2.102 -36.648 1.00 83.31 87 ARG A CA 1
ATOM 718 C C . ARG A 1 87 ? 13.763 0.738 -36.351 1.00 83.31 87 ARG A C 1
ATOM 720 O O . ARG A 1 87 ? 12.584 0.663 -36.052 1.00 83.31 87 ARG A O 1
ATOM 727 N N . LYS A 1 88 ? 14.549 -0.344 -36.365 1.00 83.44 88 LYS A N 1
ATOM 728 C CA . LYS A 1 88 ? 14.035 -1.671 -35.978 1.00 83.44 88 LYS A CA 1
ATOM 729 C C . LYS A 1 88 ? 13.611 -1.738 -34.509 1.00 83.44 88 LYS A C 1
ATOM 731 O O . LYS A 1 88 ? 12.800 -2.583 -34.166 1.00 83.44 88 LYS A O 1
ATOM 736 N N . LYS A 1 89 ? 14.152 -0.862 -33.657 1.00 88.06 89 LYS A N 1
ATOM 737 C CA . LYS A 1 89 ? 13.776 -0.764 -32.242 1.00 88.06 89 LYS A CA 1
ATOM 738 C C . LYS A 1 89 ? 12.537 0.106 -32.014 1.00 88.06 89 LYS A C 1
ATOM 740 O O . LYS A 1 89 ? 12.031 0.112 -30.900 1.00 88.06 89 LYS A O 1
ATOM 745 N N . GLU A 1 90 ? 12.041 0.835 -33.020 1.00 88.69 90 GLU A N 1
ATOM 746 C CA . GLU A 1 90 ? 10.787 1.600 -32.899 1.00 88.69 90 GLU A CA 1
ATOM 747 C C . GLU A 1 90 ? 9.607 0.662 -32.601 1.00 88.69 90 GLU A C 1
ATOM 749 O O . GLU A 1 90 ? 8.788 0.972 -31.739 1.00 88.69 90 GLU A O 1
ATOM 754 N N . ASP A 1 91 ? 9.587 -0.525 -33.216 1.00 86.06 91 ASP A N 1
ATOM 755 C CA . ASP A 1 91 ? 8.576 -1.554 -32.945 1.00 86.06 91 ASP A CA 1
ATOM 756 C C . ASP A 1 91 ? 8.664 -2.081 -31.502 1.00 86.06 91 ASP A C 1
ATOM 758 O O . ASP A 1 91 ? 7.641 -2.289 -30.850 1.00 86.06 91 ASP A O 1
ATOM 762 N N . ASP A 1 92 ? 9.880 -2.258 -30.971 1.00 89.88 92 ASP A N 1
ATOM 763 C CA . ASP A 1 92 ? 10.093 -2.674 -29.578 1.00 89.88 92 ASP A CA 1
ATOM 764 C C . ASP A 1 92 ? 9.647 -1.584 -28.593 1.00 89.88 92 ASP A C 1
ATOM 766 O O . ASP A 1 92 ? 9.019 -1.882 -27.577 1.00 89.88 92 ASP A O 1
ATOM 770 N N . ILE A 1 93 ? 9.918 -0.312 -28.908 1.00 90.81 93 ILE A N 1
ATOM 771 C CA . ILE A 1 93 ? 9.429 0.829 -28.123 1.00 90.81 93 ILE A CA 1
ATOM 772 C C . ILE A 1 93 ? 7.901 0.837 -28.119 1.00 90.81 93 ILE A C 1
ATOM 774 O O . ILE A 1 93 ? 7.303 0.993 -27.056 1.00 90.81 93 ILE A O 1
ATOM 778 N N . GLN A 1 94 ? 7.266 0.632 -29.276 1.00 92.88 94 GLN A N 1
ATOM 779 C CA . GLN A 1 94 ? 5.810 0.614 -29.367 1.00 92.88 94 GLN A CA 1
ATOM 780 C C . GLN A 1 94 ? 5.205 -0.528 -28.540 1.00 92.88 94 GLN A C 1
ATOM 782 O O . GLN A 1 94 ? 4.253 -0.297 -27.799 1.00 92.88 94 GLN A O 1
ATOM 787 N N . ARG A 1 95 ? 5.804 -1.726 -28.575 1.00 93.44 95 ARG A N 1
ATOM 788 C CA . ARG A 1 95 ? 5.384 -2.854 -27.726 1.00 93.44 95 ARG A CA 1
ATOM 789 C C . ARG A 1 95 ? 5.451 -2.512 -26.242 1.00 93.44 95 ARG A C 1
ATOM 791 O O . ARG A 1 95 ? 4.480 -2.739 -25.530 1.00 93.44 95 ARG A O 1
ATOM 798 N N . ILE A 1 96 ? 6.555 -1.916 -25.788 1.00 94.69 96 ILE A N 1
ATOM 799 C CA . ILE A 1 96 ? 6.713 -1.503 -24.386 1.00 94.69 96 ILE A CA 1
ATOM 800 C C . ILE A 1 96 ? 5.671 -0.440 -24.011 1.00 94.69 96 ILE A C 1
ATOM 802 O O . ILE A 1 96 ? 5.095 -0.493 -22.926 1.00 94.69 96 ILE A O 1
ATOM 806 N N . VAL A 1 97 ? 5.401 0.523 -24.896 1.00 96.06 97 VAL A N 1
ATOM 807 C CA . VAL A 1 97 ? 4.364 1.543 -24.672 1.00 96.06 97 VAL A CA 1
ATOM 808 C C . VAL A 1 97 ? 2.984 0.898 -24.527 1.00 96.06 97 VAL A C 1
ATOM 810 O O . VAL A 1 97 ? 2.243 1.256 -23.609 1.00 96.06 97 VAL A O 1
ATOM 813 N N . ASP A 1 98 ? 2.652 -0.068 -25.381 1.00 95.94 98 ASP A N 1
ATOM 814 C CA . ASP A 1 98 ? 1.371 -0.772 -25.338 1.00 95.94 98 ASP A CA 1
ATOM 815 C C . ASP A 1 98 ? 1.238 -1.630 -24.068 1.00 95.94 98 ASP A C 1
ATOM 817 O O . ASP A 1 98 ? 0.191 -1.605 -23.414 1.00 95.94 98 ASP A O 1
ATOM 821 N N . GLU A 1 99 ? 2.305 -2.325 -23.661 1.00 96.19 99 GLU A N 1
ATOM 822 C CA . GLU A 1 99 ? 2.368 -3.080 -22.402 1.00 96.19 99 GLU A CA 1
ATOM 823 C C . GLU A 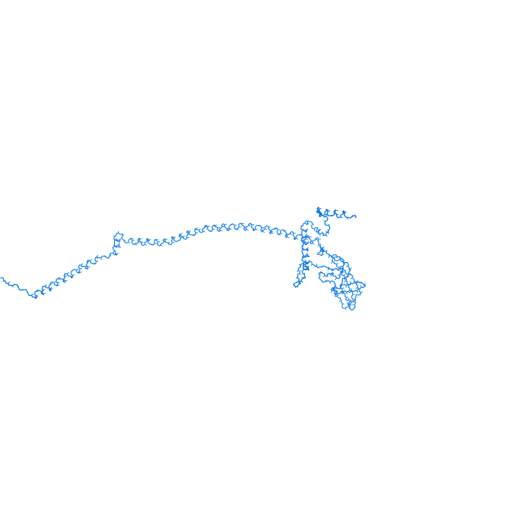1 99 ? 2.144 -2.168 -21.188 1.00 96.19 99 GLU A C 1
ATOM 825 O O . GLU A 1 99 ? 1.294 -2.453 -20.339 1.00 96.19 99 GLU A O 1
ATOM 830 N N . LEU A 1 100 ? 2.840 -1.029 -21.124 1.00 96.00 100 LEU A N 1
ATOM 831 C CA . LEU A 1 100 ? 2.665 -0.047 -20.051 1.00 96.00 100 LEU A CA 1
ATOM 832 C C . LEU A 1 100 ? 1.254 0.551 -20.047 1.00 96.00 100 LEU A C 1
ATOM 834 O O . LEU A 1 100 ? 0.680 0.782 -18.981 1.00 96.00 100 LEU A O 1
ATOM 838 N N . ALA A 1 101 ? 0.662 0.785 -21.220 1.00 96.25 101 ALA A N 1
ATOM 839 C CA . ALA A 1 101 ? -0.709 1.271 -21.327 1.00 96.25 101 ALA A CA 1
ATOM 840 C C . ALA A 1 101 ? -1.724 0.242 -20.799 1.00 96.25 101 ALA A C 1
ATOM 842 O O . ALA A 1 101 ? -2.686 0.624 -20.127 1.00 96.25 101 ALA A O 1
ATOM 843 N N . GLN A 1 102 ? -1.512 -1.052 -21.060 1.00 95.31 102 GLN A N 1
ATOM 844 C CA . GLN A 1 102 ? -2.347 -2.127 -20.517 1.00 95.31 102 GLN A CA 1
ATOM 845 C C . GLN A 1 102 ? -2.198 -2.248 -18.997 1.00 95.31 102 GLN A C 1
ATOM 847 O O . GLN A 1 102 ? -3.206 -2.273 -18.289 1.00 95.31 102 GLN A O 1
ATOM 852 N N . GLN A 1 103 ? -0.965 -2.236 -18.486 1.00 94.81 103 GLN A N 1
ATOM 853 C CA . GLN A 1 103 ? -0.700 -2.265 -17.045 1.00 94.81 103 GLN A CA 1
ATOM 854 C C . GLN A 1 103 ? -1.330 -1.065 -16.330 1.00 94.81 103 GLN A C 1
ATOM 856 O O . GLN A 1 103 ? -1.980 -1.226 -15.300 1.00 94.81 103 GLN A O 1
ATOM 861 N N . ASN A 1 104 ? -1.223 0.139 -16.899 1.00 95.81 104 ASN A N 1
ATOM 862 C CA . ASN A 1 104 ? -1.839 1.328 -16.315 1.00 95.81 104 ASN A CA 1
ATOM 863 C C . ASN A 1 104 ? -3.367 1.244 -16.265 1.00 95.81 104 ASN A C 1
ATOM 865 O O . ASN A 1 104 ? -3.956 1.697 -15.285 1.00 95.81 104 ASN A O 1
ATOM 869 N N . LYS A 1 105 ? -4.020 0.658 -17.275 1.00 95.19 105 LYS A N 1
ATOM 870 C CA . LYS A 1 105 ? -5.474 0.436 -17.239 1.00 95.19 105 LYS A CA 1
ATOM 871 C C . LYS A 1 105 ? -5.866 -0.510 -16.103 1.00 95.19 105 LYS A C 1
ATOM 873 O O . LYS A 1 105 ? -6.760 -0.170 -15.333 1.00 95.19 105 LYS A O 1
ATOM 878 N N . ALA A 1 106 ? -5.159 -1.632 -15.950 1.00 94.19 106 ALA A N 1
ATOM 879 C CA . ALA A 1 106 ? -5.400 -2.575 -14.856 1.00 94.19 106 ALA A CA 1
ATOM 880 C C . ALA A 1 106 ? -5.202 -1.910 -13.481 1.00 94.19 106 ALA A C 1
ATOM 882 O O . ALA A 1 106 ? -6.091 -1.956 -12.632 1.00 94.19 106 ALA A O 1
ATOM 883 N N . ASN A 1 107 ? -4.096 -1.180 -13.305 1.00 94.19 107 ASN A N 1
ATOM 884 C CA . ASN A 1 107 ? -3.806 -0.452 -12.068 1.00 94.19 107 ASN A CA 1
ATOM 885 C C . ASN A 1 107 ? -4.874 0.607 -11.749 1.00 94.19 107 ASN A C 1
ATOM 887 O O . ASN A 1 107 ? -5.232 0.800 -10.589 1.00 94.19 107 ASN A O 1
ATOM 891 N N . GLN A 1 108 ? -5.411 1.300 -12.760 1.00 91.31 108 GLN A N 1
ATOM 892 C CA . GLN A 1 108 ? -6.496 2.267 -12.567 1.00 91.31 108 GLN A CA 1
ATOM 893 C C . GLN A 1 108 ? -7.802 1.602 -12.118 1.00 91.31 108 GLN A C 1
ATOM 895 O O . GLN A 1 108 ? -8.526 2.173 -11.301 1.00 91.31 108 GLN A O 1
ATOM 900 N N . GLU A 1 109 ? -8.126 0.420 -12.637 1.00 92.69 109 GLU A N 1
ATOM 901 C CA . GLU A 1 109 ? -9.310 -0.334 -12.215 1.00 92.69 109 GLU A CA 1
ATOM 902 C C . GLU A 1 109 ? -9.175 -0.859 -10.783 1.00 92.69 109 GLU A C 1
ATOM 904 O O . GLU A 1 109 ? -10.115 -0.738 -9.994 1.00 92.69 109 GLU A O 1
ATOM 909 N N . GLU A 1 110 ? -8.004 -1.380 -10.415 1.00 92.31 110 GLU A N 1
ATOM 910 C CA . GLU A 1 110 ? -7.717 -1.793 -9.039 1.00 92.31 110 GLU A CA 1
ATOM 911 C C . GLU A 1 110 ? -7.760 -0.609 -8.070 1.00 92.31 110 GLU A C 1
ATOM 913 O O . GLU A 1 110 ? -8.415 -0.685 -7.029 1.00 92.31 110 GLU A O 1
ATOM 918 N N . ALA A 1 111 ? -7.154 0.522 -8.439 1.00 89.19 111 ALA A N 1
ATOM 919 C CA . ALA A 1 111 ? -7.183 1.734 -7.628 1.00 89.19 111 ALA A CA 1
ATOM 920 C C . ALA A 1 111 ? -8.616 2.223 -7.366 1.00 89.19 111 ALA A C 1
ATOM 922 O O . ALA A 1 111 ? -8.926 2.635 -6.248 1.00 89.19 111 ALA A O 1
ATOM 923 N N . LYS A 1 112 ? -9.513 2.139 -8.362 1.00 93.69 112 LYS A N 1
ATOM 924 C CA . LYS A 1 112 ? -10.938 2.466 -8.183 1.00 93.69 112 LYS A CA 1
ATOM 925 C C . LYS A 1 112 ? -11.614 1.538 -7.173 1.00 93.69 112 LYS A C 1
ATOM 927 O O . LYS A 1 112 ? -12.283 2.031 -6.271 1.00 93.69 112 LYS A O 1
ATOM 932 N N . LYS A 1 113 ? -11.396 0.220 -7.272 1.00 93.62 113 LYS A N 1
ATOM 933 C CA . LYS A 1 113 ? -11.962 -0.760 -6.324 1.00 93.62 113 LYS A CA 1
ATOM 934 C C . LYS A 1 113 ? -11.506 -0.487 -4.890 1.00 93.62 113 LYS A C 1
ATOM 936 O O . LYS A 1 113 ? -12.334 -0.428 -3.985 1.00 93.62 113 LYS A O 1
ATOM 941 N N . ILE A 1 114 ? -10.206 -0.259 -4.701 1.00 91.81 114 ILE A N 1
ATOM 942 C CA . ILE A 1 114 ? -9.633 0.063 -3.388 1.00 91.81 114 ILE A CA 1
ATOM 943 C C . ILE A 1 114 ? -10.224 1.373 -2.858 1.00 91.81 114 ILE A C 1
ATOM 945 O O . ILE A 1 114 ? -10.591 1.465 -1.688 1.00 91.81 114 ILE A O 1
ATOM 949 N N . TYR A 1 115 ? -10.360 2.392 -3.708 1.00 90.44 115 TYR A N 1
ATOM 950 C CA . TYR A 1 115 ? -10.954 3.662 -3.303 1.00 90.44 115 TYR A CA 1
ATOM 951 C C . TYR A 1 115 ? -12.413 3.504 -2.848 1.00 90.44 115 TYR A C 1
ATOM 953 O O . TYR A 1 115 ? -12.790 4.044 -1.806 1.00 90.44 115 TYR A O 1
ATOM 961 N N . ASP A 1 116 ? -13.217 2.713 -3.560 1.00 90.25 116 ASP A N 1
ATOM 962 C CA . ASP A 1 116 ? -14.597 2.417 -3.162 1.00 90.25 116 ASP A CA 1
ATOM 963 C C . ASP A 1 116 ? -14.662 1.721 -1.793 1.00 90.25 116 ASP A C 1
ATOM 965 O O . ASP A 1 116 ? -15.531 2.029 -0.970 1.00 90.25 116 ASP A O 1
ATOM 969 N N . GLU A 1 117 ? -13.728 0.810 -1.507 1.00 92.06 117 GLU A N 1
ATOM 970 C CA . GLU A 1 117 ? -13.599 0.170 -0.193 1.00 92.06 117 GLU A CA 1
ATOM 971 C C . GLU A 1 117 ? -13.220 1.167 0.904 1.00 92.06 117 GLU A C 1
ATOM 973 O O . GLU A 1 117 ? -13.827 1.151 1.978 1.00 92.06 117 GLU A O 1
ATOM 978 N N . VAL A 1 118 ? -12.292 2.088 0.629 1.00 92.00 118 VAL A N 1
ATOM 979 C CA . VAL A 1 118 ? -11.918 3.166 1.558 1.0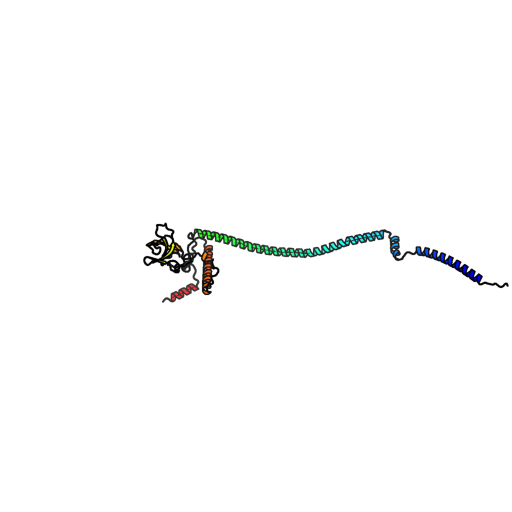0 92.00 118 VAL A CA 1
ATOM 980 C C . VAL A 1 118 ? -13.122 4.054 1.876 1.00 92.00 118 VAL A C 1
ATOM 982 O O . VAL A 1 118 ? -13.356 4.384 3.040 1.00 92.00 118 VAL A O 1
ATOM 985 N N . ILE A 1 119 ? -13.932 4.414 0.877 1.00 91.75 119 ILE A N 1
ATOM 986 C CA . ILE A 1 119 ? -15.149 5.208 1.093 1.00 91.75 119 ILE A CA 1
ATOM 987 C C . ILE A 1 119 ? -16.175 4.433 1.928 1.00 91.75 119 ILE A C 1
ATOM 989 O O . ILE A 1 119 ? -16.734 4.988 2.879 1.00 91.75 119 ILE A O 1
ATOM 993 N N . LYS A 1 120 ? -16.392 3.141 1.643 1.00 90.44 120 LYS A N 1
ATOM 994 C CA . LYS A 1 120 ? -17.262 2.276 2.460 1.00 90.44 120 LYS A CA 1
ATOM 995 C C . LYS A 1 120 ? -16.770 2.193 3.907 1.00 90.44 120 LYS A C 1
ATOM 997 O O . LYS A 1 120 ? -17.580 2.318 4.825 1.00 90.44 120 LYS A O 1
ATOM 1002 N N . ALA A 1 121 ? -15.467 2.026 4.121 1.00 89.06 121 ALA A N 1
ATOM 1003 C CA . ALA A 1 121 ? -14.862 1.974 5.450 1.00 89.06 121 ALA A CA 1
ATOM 1004 C C . ALA A 1 121 ? -15.033 3.300 6.206 1.00 89.06 121 ALA A C 1
ATOM 1006 O O . ALA A 1 121 ? -15.479 3.296 7.350 1.00 89.06 121 ALA A O 1
ATOM 1007 N N . LYS A 1 122 ? -14.793 4.438 5.544 1.00 89.31 122 LYS A N 1
ATOM 1008 C CA . LYS A 1 122 ? -14.987 5.777 6.120 1.00 89.31 122 LYS A CA 1
ATOM 1009 C C . LYS A 1 122 ? -16.442 6.042 6.511 1.00 89.31 122 LYS A C 1
ATOM 1011 O O . LYS A 1 122 ? -16.713 6.659 7.539 1.00 89.31 122 LYS A O 1
ATOM 1016 N N . ASN A 1 123 ? -17.396 5.576 5.706 1.00 87.56 123 ASN A N 1
ATOM 1017 C CA . ASN A 1 123 ? -18.817 5.689 6.034 1.00 87.56 123 ASN A CA 1
ATOM 1018 C C . ASN A 1 123 ? -19.191 4.811 7.238 1.00 87.56 123 ASN A C 1
ATOM 1020 O O . ASN A 1 123 ? -19.899 5.282 8.128 1.00 87.56 123 ASN A O 1
ATOM 1024 N N . LYS A 1 124 ? -18.667 3.579 7.312 1.00 87.25 124 LYS A N 1
ATOM 1025 C CA . LYS A 1 124 ? -18.835 2.703 8.484 1.00 87.25 124 LYS A CA 1
ATOM 1026 C C . LYS A 1 124 ? -18.228 3.314 9.748 1.00 87.25 124 LYS A C 1
ATOM 1028 O O . LYS A 1 124 ? -18.874 3.299 10.786 1.00 87.25 124 LYS A O 1
ATOM 1033 N N . GLU A 1 125 ? -17.034 3.899 9.666 1.00 86.56 125 GLU A N 1
ATOM 1034 C CA . GLU A 1 125 ? -16.386 4.589 10.789 1.00 86.56 125 GLU A CA 1
ATOM 1035 C C . GLU A 1 125 ? -17.268 5.714 11.342 1.00 86.56 125 GLU A C 1
ATOM 1037 O O . GLU A 1 125 ? -17.559 5.744 12.538 1.00 86.56 125 GLU A O 1
ATOM 1042 N N . LYS A 1 126 ? -17.760 6.602 10.469 1.00 87.56 126 LYS A N 1
ATOM 1043 C CA . LYS A 1 126 ? -18.683 7.677 10.863 1.00 87.56 126 LYS A CA 1
ATOM 1044 C C . LYS A 1 126 ? -19.945 7.136 11.531 1.00 87.56 126 LYS A C 1
ATOM 1046 O O . LYS A 1 126 ? -20.368 7.675 12.549 1.00 87.56 126 LYS A O 1
ATOM 1051 N N . MET A 1 127 ? -20.526 6.075 10.971 1.00 85.44 127 MET A N 1
ATOM 1052 C CA . MET A 1 127 ? -21.700 5.408 11.534 1.00 85.44 127 MET A CA 1
ATOM 1053 C C . MET A 1 127 ? -21.411 4.862 12.941 1.00 85.44 127 MET A C 1
ATOM 1055 O O . MET A 1 127 ? -22.179 5.129 13.862 1.00 85.44 127 MET A O 1
ATOM 1059 N N . TYR A 1 128 ? -20.293 4.157 13.139 1.00 84.94 128 TYR A N 1
ATOM 1060 C CA . TYR A 1 128 ? -19.907 3.634 14.453 1.00 84.94 128 TYR A CA 1
ATOM 1061 C C . TYR A 1 128 ? -19.646 4.745 15.473 1.00 84.94 128 TYR A C 1
ATOM 1063 O O . TYR A 1 128 ? -20.066 4.622 16.622 1.00 84.94 128 TYR A O 1
ATOM 1071 N N . LEU A 1 129 ? -18.998 5.843 15.069 1.00 85.88 129 LEU A N 1
ATOM 1072 C CA . LEU A 1 129 ? -18.768 6.996 15.943 1.00 85.88 129 LEU A CA 1
ATOM 1073 C C . LEU A 1 129 ? -20.080 7.664 16.370 1.00 85.88 129 LEU A C 1
ATOM 1075 O O . LEU A 1 129 ? -20.239 7.985 17.547 1.00 85.88 129 LEU A O 1
ATOM 1079 N N . ALA A 1 130 ? -21.031 7.828 15.445 1.00 84.88 130 ALA A N 1
ATOM 1080 C CA . ALA A 1 130 ? -22.355 8.362 15.759 1.00 84.88 130 ALA A CA 1
ATOM 1081 C C . ALA A 1 130 ? -23.100 7.455 16.752 1.00 84.88 130 ALA A C 1
ATOM 1083 O O . ALA A 1 130 ? -23.564 7.928 17.788 1.00 84.88 130 ALA A O 1
ATOM 1084 N N . LYS A 1 131 ? -23.116 6.138 16.502 1.00 80.88 131 LYS A N 1
ATOM 1085 C CA . LYS A 1 131 ? -23.733 5.153 17.404 1.00 80.88 131 LYS A CA 1
ATOM 1086 C C . LYS A 1 131 ? -23.075 5.099 18.779 1.00 80.88 131 LYS A C 1
ATOM 1088 O O . LYS A 1 131 ? -23.767 4.985 19.785 1.00 80.88 131 LYS A O 1
ATOM 1093 N N . ALA A 1 132 ? -21.754 5.233 18.855 1.00 82.12 132 ALA A N 1
ATOM 1094 C CA . ALA A 1 132 ? -21.051 5.333 20.131 1.00 82.12 132 ALA A CA 1
ATOM 1095 C C . ALA A 1 132 ? -21.450 6.598 20.916 1.00 82.12 132 ALA A C 1
ATOM 1097 O O . ALA A 1 132 ? -21.569 6.544 22.141 1.00 82.12 132 ALA A O 1
ATOM 1098 N N . GLY A 1 133 ? -21.683 7.716 20.219 1.00 80.62 133 GLY A N 1
ATOM 1099 C CA . GLY A 1 133 ? -22.238 8.941 20.799 1.00 80.62 133 GLY A CA 1
ATOM 1100 C C . GLY A 1 133 ? -23.643 8.727 21.368 1.00 80.62 133 GLY A C 1
ATOM 1101 O O . GLY A 1 133 ? -23.857 8.981 22.552 1.00 80.62 133 GLY A O 1
ATOM 1102 N N . GLU A 1 134 ? -24.556 8.165 20.567 1.00 80.12 134 GLU A N 1
ATOM 1103 C CA . GLU A 1 134 ? -25.922 7.817 20.996 1.00 80.12 134 GLU A CA 1
ATOM 1104 C C . GLU A 1 134 ? -25.911 6.898 22.229 1.00 80.12 134 GLU A C 1
ATOM 1106 O O . GLU A 1 134 ? -26.642 7.127 23.192 1.00 80.12 134 GLU A O 1
ATOM 1111 N N . LEU A 1 135 ? -25.054 5.873 22.244 1.00 76.25 135 LEU A N 1
ATOM 1112 C CA . LEU A 1 135 ? -24.916 4.961 23.383 1.00 76.25 135 LEU A CA 1
ATOM 1113 C C . LEU A 1 135 ? -24.484 5.681 24.662 1.00 76.25 135 LEU A C 1
ATOM 1115 O O . LEU A 1 135 ? -25.000 5.379 25.737 1.00 76.25 135 LEU A O 1
ATOM 1119 N N . LYS A 1 136 ? -23.552 6.632 24.555 1.00 77.12 136 LYS A N 1
ATOM 1120 C CA . LYS A 1 136 ? -23.055 7.399 25.701 1.00 77.12 136 LYS A CA 1
ATOM 1121 C C . LYS A 1 136 ? -24.132 8.307 26.300 1.00 77.12 136 LYS A C 1
ATOM 1123 O O . LYS A 1 136 ? -24.154 8.484 27.514 1.00 77.12 136 LYS A O 1
ATOM 1128 N N . GLU A 1 137 ? -25.012 8.869 25.475 1.00 77.31 137 GLU A N 1
ATOM 1129 C CA . GLU A 1 137 ? -26.141 9.684 25.944 1.00 77.31 137 GLU A CA 1
ATOM 1130 C C . GLU A 1 137 ? -27.247 8.829 26.580 1.00 77.31 137 GLU A C 1
ATOM 1132 O O . GLU A 1 137 ? -27.776 9.184 27.632 1.00 77.31 137 GLU A O 1
ATOM 1137 N N . ASN A 1 138 ? -27.569 7.677 25.981 1.00 72.31 138 ASN A N 1
ATOM 1138 C CA . ASN A 1 138 ? -28.671 6.820 26.430 1.00 72.31 138 ASN A CA 1
ATOM 1139 C C . ASN A 1 138 ? -28.304 5.892 27.604 1.00 72.31 138 ASN A C 1
ATOM 1141 O O . ASN A 1 138 ? -29.188 5.444 28.340 1.00 72.31 138 ASN A O 1
ATOM 1145 N N . VAL A 1 139 ? -27.015 5.599 27.808 1.00 69.88 139 VAL A N 1
ATOM 1146 C CA . VAL A 1 139 ? -26.506 4.780 28.920 1.00 69.88 139 VAL A CA 1
ATOM 1147 C C . VAL A 1 139 ? -25.511 5.604 29.752 1.00 69.88 139 VAL A C 1
ATOM 1149 O O . VAL A 1 139 ? -24.300 5.438 29.613 1.00 69.88 139 VAL A O 1
ATOM 1152 N N . PRO A 1 140 ? -25.999 6.493 30.641 1.00 62.66 140 PRO A N 1
ATOM 1153 C CA . PRO A 1 140 ? -25.133 7.347 31.457 1.00 62.66 140 PRO A CA 1
ATOM 1154 C C . PRO A 1 140 ? -24.320 6.560 32.496 1.00 62.66 140 PRO A C 1
ATOM 1156 O O . PRO A 1 140 ? -23.230 6.981 32.879 1.00 62.66 140 PRO A O 1
ATOM 1159 N N . ASP A 1 141 ? -24.822 5.402 32.939 1.00 67.56 141 ASP A N 1
ATOM 1160 C CA . ASP A 1 141 ? -24.099 4.511 33.845 1.00 67.56 141 ASP A CA 1
ATOM 1161 C C . ASP A 1 141 ? -23.183 3.561 33.059 1.00 67.56 141 ASP A C 1
ATOM 1163 O O . ASP A 1 141 ? -23.595 2.490 32.602 1.00 67.56 141 ASP A O 1
ATOM 1167 N N . SER A 1 142 ? -21.918 3.962 32.913 1.00 63.75 142 SER A N 1
ATOM 1168 C CA . SER A 1 142 ? -20.868 3.171 32.256 1.00 63.75 142 SER A CA 1
ATOM 1169 C C . SER A 1 142 ? -20.608 1.794 32.889 1.00 63.75 142 SER A C 1
ATOM 1171 O O . SER A 1 142 ? -19.947 0.961 32.268 1.00 63.75 142 SER A O 1
ATOM 1173 N N . ASP A 1 143 ? -21.133 1.537 34.093 1.00 63.44 143 ASP A N 1
ATOM 1174 C CA . ASP A 1 143 ? -20.993 0.263 34.804 1.00 63.44 143 ASP A CA 1
ATOM 1175 C C . ASP A 1 143 ? -22.206 -0.660 34.654 1.00 63.44 143 ASP A C 1
ATOM 1177 O O . ASP A 1 143 ? -22.285 -1.712 35.300 1.00 63.44 143 ASP A O 1
ATOM 1181 N N . ARG A 1 144 ? -23.150 -0.304 33.778 1.00 71.31 144 ARG A N 1
ATOM 1182 C CA . ARG A 1 144 ? -24.303 -1.146 33.477 1.00 71.31 144 ARG A CA 1
ATOM 1183 C C . ARG A 1 144 ? -23.854 -2.474 32.864 1.00 71.31 144 ARG A C 1
ATOM 1185 O O . ARG A 1 144 ? -23.278 -2.531 31.780 1.00 71.31 144 ARG A O 1
ATOM 1192 N N . ILE A 1 145 ? -24.171 -3.567 33.551 1.00 70.88 145 ILE A N 1
ATOM 1193 C CA . ILE A 1 145 ? -23.881 -4.922 33.078 1.00 70.88 145 ILE A CA 1
ATOM 1194 C C . ILE A 1 145 ? -24.833 -5.266 31.929 1.00 70.88 145 ILE A C 1
ATOM 1196 O O . ILE A 1 145 ? -26.046 -5.291 32.120 1.00 70.88 145 ILE A O 1
ATOM 1200 N N . LEU A 1 146 ? -24.269 -5.540 30.750 1.00 71.19 146 LEU A N 1
ATOM 1201 C CA . LEU A 1 146 ? -25.018 -5.967 29.559 1.00 71.19 146 LEU A CA 1
ATOM 1202 C C . LEU A 1 146 ? -25.116 -7.492 29.433 1.00 71.19 146 LEU A C 1
ATOM 1204 O O . LEU A 1 146 ? -26.093 -8.011 28.907 1.00 71.19 146 LEU A O 1
ATOM 1208 N N . TYR A 1 147 ? -24.105 -8.215 29.917 1.00 71.81 147 TYR A N 1
ATOM 1209 C CA . TYR A 1 147 ? -24.081 -9.673 29.910 1.00 71.81 147 TYR A CA 1
ATOM 1210 C C . TYR A 1 147 ? -23.285 -10.203 31.095 1.00 71.81 147 TYR A C 1
ATOM 1212 O O . TYR A 1 147 ? -22.191 -9.721 31.400 1.00 71.81 147 TYR A O 1
ATOM 1220 N N . SER A 1 148 ? -23.812 -11.244 31.729 1.00 71.12 148 SER A N 1
ATOM 1221 C CA . SER A 1 148 ? -23.080 -12.041 32.702 1.00 71.12 148 SER A CA 1
ATOM 1222 C C . SER A 1 148 ? -23.584 -13.472 32.667 1.00 71.12 148 SER A C 1
ATOM 1224 O O . SER A 1 148 ? -24.787 -13.687 32.755 1.00 71.12 148 SER A O 1
ATOM 1226 N N . ARG A 1 149 ? -22.672 -14.447 32.611 1.00 66.44 149 ARG A N 1
ATOM 1227 C CA . ARG A 1 149 ? -23.048 -15.866 32.645 1.00 66.44 149 ARG A CA 1
ATOM 1228 C C . ARG A 1 149 ? -23.681 -16.247 33.984 1.00 66.44 149 ARG A C 1
ATOM 1230 O O . ARG A 1 149 ? -24.732 -16.866 34.010 1.00 66.44 149 ARG A O 1
ATOM 1237 N N . GLN A 1 150 ? -23.032 -15.870 35.088 1.00 68.75 150 GLN A N 1
ATOM 1238 C CA . GLN A 1 150 ? -23.533 -16.040 36.454 1.00 68.75 150 GLN A CA 1
ATOM 1239 C C . GLN A 1 150 ? -22.932 -14.948 37.347 1.00 68.75 150 GLN A C 1
ATOM 1241 O O . GLN A 1 150 ? -21.708 -14.839 37.452 1.00 68.75 150 GLN A O 1
ATOM 1246 N N . LEU A 1 151 ? -23.784 -14.148 37.991 1.00 71.94 151 LEU A N 1
ATOM 1247 C CA . LEU A 1 151 ? -23.383 -13.249 39.072 1.00 71.94 151 LEU A CA 1
ATOM 1248 C C . LEU A 1 151 ? -23.853 -13.841 40.402 1.00 71.94 151 LEU A C 1
ATOM 1250 O O . LEU A 1 151 ? -25.022 -14.221 40.515 1.00 71.94 151 LEU A O 1
ATOM 1254 N N . PRO A 1 152 ? -22.976 -13.938 41.413 1.00 73.38 152 PRO A N 1
ATOM 1255 C CA . PRO A 1 152 ? -23.399 -14.390 42.726 1.00 73.38 152 PRO A CA 1
ATOM 1256 C C . PRO A 1 152 ? -24.398 -13.382 43.305 1.00 73.38 152 PRO A C 1
ATOM 1258 O O . PRO A 1 152 ? -24.148 -12.181 43.279 1.00 73.38 152 PRO A O 1
ATOM 1261 N N . ARG A 1 153 ? -25.524 -13.880 43.833 1.00 82.12 153 ARG A N 1
ATOM 1262 C CA . ARG A 1 153 ? -26.545 -13.056 44.511 1.00 82.12 153 ARG A CA 1
ATOM 1263 C C . ARG A 1 153 ? -26.116 -12.607 45.906 1.00 82.12 153 ARG A C 1
ATOM 1265 O O . ARG A 1 153 ? -26.698 -11.675 46.445 1.00 82.12 153 ARG A O 1
ATOM 1272 N N . LEU A 1 154 ? -25.123 -13.285 46.479 1.00 87.88 154 LEU A N 1
ATOM 1273 C CA . LEU A 1 154 ? -24.615 -13.040 47.822 1.00 87.88 154 LEU A CA 1
ATOM 1274 C C . LEU A 1 154 ? -23.097 -12.867 47.810 1.00 87.88 154 LEU A C 1
ATOM 1276 O O . LEU A 1 154 ? -22.396 -13.424 46.959 1.00 87.88 154 LEU A O 1
ATOM 1280 N N . VAL A 1 155 ? -22.578 -12.132 48.788 1.00 87.62 155 VAL A N 1
ATOM 1281 C CA . VAL A 1 155 ? -21.135 -11.989 48.996 1.00 87.62 155 VAL A CA 1
ATOM 1282 C C . VAL A 1 155 ? -20.577 -13.295 49.560 1.00 87.62 155 VAL A C 1
ATOM 1284 O O . VAL A 1 155 ? -20.801 -13.638 50.721 1.00 87.62 155 VAL A O 1
ATOM 1287 N N . MET A 1 156 ? -19.819 -14.031 48.749 1.00 88.25 156 MET A N 1
ATOM 1288 C CA . MET A 1 156 ? -19.251 -15.326 49.124 1.00 88.25 156 MET A CA 1
ATOM 1289 C C . MET A 1 156 ? -17.736 -15.232 49.311 1.00 88.25 156 MET A C 1
ATOM 1291 O O . MET A 1 156 ? -17.065 -14.395 48.715 1.00 88.25 156 MET A O 1
ATOM 1295 N N . ARG A 1 157 ? -17.150 -16.164 50.072 1.00 86.50 157 ARG A N 1
ATOM 1296 C CA . ARG A 1 157 ? -15.686 -16.226 50.281 1.00 86.50 157 ARG A CA 1
ATOM 1297 C C . ARG A 1 157 ? -14.887 -16.361 48.975 1.00 86.50 157 ARG A C 1
ATOM 1299 O O . ARG A 1 157 ? -13.744 -15.927 48.899 1.00 86.50 157 ARG A O 1
ATOM 1306 N N . HIS A 1 158 ? -15.470 -16.977 47.950 1.00 85.50 158 HIS A N 1
ATOM 1307 C CA . HIS A 1 158 ? -14.833 -17.156 46.642 1.00 85.50 158 HIS A CA 1
ATOM 1308 C C . HIS A 1 158 ? -15.093 -15.996 45.666 1.00 85.50 158 HIS A C 1
ATOM 1310 O O . HIS A 1 158 ? -14.501 -15.986 44.585 1.00 85.50 158 HIS A O 1
ATOM 1316 N N . SER A 1 159 ? -15.952 -15.030 46.020 1.00 84.94 159 SER A N 1
ATOM 1317 C CA . SER A 1 159 ? -16.149 -13.809 45.233 1.00 84.94 159 SER A CA 1
ATOM 1318 C C . SER A 1 159 ? -14.826 -13.055 45.116 1.00 84.94 159 SER A C 1
ATOM 1320 O O . SER A 1 159 ? -14.002 -13.111 46.028 1.00 84.94 159 SER A O 1
ATOM 1322 N N . LYS A 1 160 ? -14.590 -12.373 43.992 1.00 85.75 160 LYS A N 1
ATOM 1323 C CA . LYS A 1 160 ? -13.317 -11.690 43.722 1.00 85.75 160 LYS A CA 1
ATOM 1324 C C . LYS A 1 160 ? -13.495 -10.183 43.739 1.00 85.75 160 LYS A C 1
ATOM 1326 O O . LYS A 1 160 ? -14.252 -9.653 42.934 1.00 85.75 160 LYS A O 1
ATOM 1331 N N . LEU A 1 161 ? -12.747 -9.495 44.594 1.00 84.44 161 LEU A N 1
ATOM 1332 C CA . LEU A 1 161 ? -12.731 -8.037 44.626 1.00 84.44 161 LEU A CA 1
ATOM 1333 C C . LEU A 1 161 ? -12.140 -7.508 43.312 1.00 84.44 161 LEU A C 1
ATOM 1335 O O . LEU A 1 161 ? -11.031 -7.903 42.936 1.00 84.44 161 LEU A O 1
ATOM 1339 N N . GLU A 1 162 ? -12.900 -6.689 42.581 1.00 80.38 162 GLU A N 1
ATOM 1340 C CA . GLU A 1 162 ? -12.545 -6.194 41.240 1.00 80.38 162 GLU A CA 1
ATOM 1341 C C . GLU A 1 162 ? -12.091 -7.300 40.260 1.00 80.38 162 GLU A C 1
ATOM 1343 O O . GLU A 1 162 ? -11.262 -7.079 39.371 1.00 80.38 162 GLU A O 1
ATOM 1348 N N . GLY A 1 163 ? -12.586 -8.531 40.441 1.00 74.62 163 GLY A N 1
ATOM 1349 C CA . GLY A 1 163 ? -12.220 -9.699 39.631 1.00 74.62 163 GLY A CA 1
ATOM 1350 C C . GLY A 1 163 ? -10.808 -10.255 39.854 1.00 74.62 163 GLY A C 1
ATOM 1351 O O . GLY A 1 163 ? -10.436 -11.220 39.185 1.00 74.62 163 GLY A O 1
ATOM 1352 N N . GLY A 1 164 ? -10.034 -9.685 40.779 1.00 79.50 164 GLY A N 1
ATOM 1353 C CA . GLY A 1 164 ? -8.663 -10.091 41.082 1.00 79.50 164 GLY A CA 1
ATOM 1354 C C . GLY A 1 164 ? -8.582 -11.076 42.248 1.00 79.50 164 GLY A C 1
ATOM 1355 O O . GLY A 1 164 ? -8.676 -12.292 42.060 1.00 79.50 164 GLY A O 1
ATOM 1356 N N . LYS A 1 165 ? -8.369 -10.539 43.455 1.00 83.38 165 LYS A N 1
ATOM 1357 C CA . LYS A 1 165 ? -8.148 -11.327 44.676 1.00 83.38 165 LYS A CA 1
ATOM 1358 C C . LY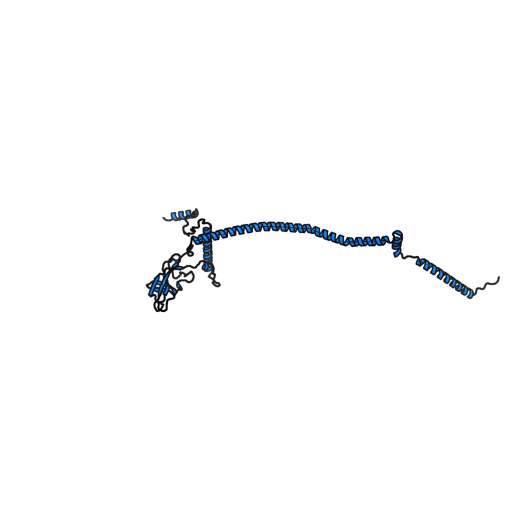S A 1 165 ? -9.477 -11.855 45.239 1.00 83.38 165 LYS A C 1
ATOM 1360 O O . LYS A 1 165 ? -10.416 -11.066 45.381 1.00 83.38 165 LYS A O 1
ATOM 1365 N N . PRO A 1 166 ? -9.594 -13.157 45.556 1.00 87.62 166 PRO A N 1
ATOM 1366 C CA . PRO A 1 166 ? -10.785 -13.702 46.197 1.00 87.62 166 PRO A CA 1
ATOM 1367 C C . PRO A 1 166 ? -10.901 -13.227 47.652 1.00 87.62 166 PRO A C 1
ATOM 1369 O O . PRO A 1 166 ? -9.897 -13.059 48.338 1.00 87.62 166 PRO A O 1
ATOM 1372 N N . LEU A 1 167 ? -12.130 -13.050 48.144 1.00 87.44 167 LEU A N 1
ATOM 1373 C CA . LEU A 1 167 ? -12.403 -12.518 49.486 1.00 87.44 167 LEU A CA 1
ATOM 1374 C C . LEU A 1 167 ? -11.859 -13.399 50.623 1.00 87.44 167 LEU A C 1
ATOM 1376 O O . LEU A 1 167 ? -11.579 -12.894 51.704 1.00 87.44 167 LEU A O 1
ATOM 1380 N N . LYS A 1 168 ? -11.665 -14.700 50.387 1.00 87.44 168 LYS A N 1
ATOM 1381 C CA . LYS A 1 168 ? -11.054 -15.634 51.349 1.00 87.44 168 LYS A CA 1
ATOM 1382 C C . LYS A 1 168 ? -9.604 -15.284 51.717 1.00 87.44 168 LYS A C 1
ATOM 1384 O O . LYS A 1 168 ? -9.149 -15.720 52.767 1.00 87.44 168 LYS A O 1
ATOM 1389 N N . ASP A 1 169 ? -8.900 -14.553 50.850 1.00 88.75 169 ASP A N 1
ATOM 1390 C CA . ASP A 1 169 ? -7.493 -14.187 51.050 1.00 88.75 169 ASP A CA 1
ATOM 1391 C C . ASP A 1 169 ? -7.353 -12.894 51.880 1.00 88.75 169 ASP A C 1
ATOM 1393 O O . ASP A 1 169 ? -6.246 -12.496 52.236 1.00 88.75 169 ASP A O 1
ATOM 1397 N N . PHE A 1 170 ? -8.467 -12.217 52.174 1.00 88.00 170 PHE A N 1
ATOM 1398 C CA . PHE A 1 170 ? -8.511 -11.024 53.015 1.00 88.00 170 PHE A CA 1
ATOM 1399 C C . PHE A 1 170 ? -8.750 -11.402 54.482 1.00 88.00 170 PHE A C 1
ATOM 1401 O O . PHE A 1 170 ? -9.233 -12.490 54.798 1.00 88.00 170 PHE A O 1
ATOM 1408 N N . GLN A 1 171 ? -8.441 -10.481 55.397 1.00 88.62 171 GLN A N 1
ATOM 1409 C CA . GLN A 1 171 ? -8.705 -10.686 56.819 1.00 88.62 171 GLN A CA 1
ATOM 1410 C C . GLN A 1 171 ? -10.218 -10.716 57.074 1.00 88.62 171 GLN A C 1
ATOM 1412 O O . GLN A 1 171 ? -10.926 -9.760 56.757 1.00 88.62 171 GLN A O 1
ATOM 1417 N N . ILE A 1 172 ? -10.704 -11.807 57.670 1.00 90.19 172 ILE A N 1
ATOM 1418 C CA . ILE A 1 172 ? -12.111 -11.976 58.043 1.00 90.19 172 ILE A CA 1
ATOM 1419 C C . ILE A 1 172 ? -12.239 -11.815 59.555 1.00 90.19 172 ILE A C 1
ATOM 1421 O O . ILE A 1 172 ? -11.581 -12.524 60.315 1.00 90.19 172 ILE A O 1
ATOM 1425 N N . LEU A 1 173 ? -13.100 -10.899 59.982 1.00 89.19 173 LEU A N 1
ATOM 1426 C CA . LEU A 1 173 ? -13.406 -10.628 61.381 1.00 89.19 173 LEU A CA 1
ATOM 1427 C C . LEU A 1 173 ? -14.868 -10.957 61.669 1.00 89.19 173 LEU A C 1
ATOM 1429 O O . LEU A 1 173 ? -15.743 -10.703 60.845 1.00 89.19 173 LEU A O 1
ATOM 1433 N N . SER A 1 174 ? -15.145 -11.517 62.842 1.00 88.44 174 SER A N 1
ATOM 1434 C CA . SER A 1 174 ? -16.508 -11.812 63.282 1.00 88.44 174 SER A CA 1
ATOM 1435 C C . SER A 1 174 ? -16.994 -10.780 64.291 1.00 88.44 174 SER A C 1
ATOM 1437 O O . SER A 1 174 ? -16.285 -10.481 65.249 1.00 88.44 174 SER A O 1
ATOM 1439 N N . HIS A 1 175 ? -18.220 -10.295 64.125 1.00 88.81 175 HIS A N 1
ATOM 1440 C CA . HIS A 1 175 ? -18.893 -9.439 65.097 1.00 88.81 175 HIS A CA 1
ATOM 1441 C C . HIS A 1 175 ? -20.394 -9.741 65.090 1.00 88.81 175 HIS A C 1
ATOM 1443 O O . HIS A 1 175 ? -21.009 -9.805 64.024 1.00 88.81 175 HIS A O 1
ATOM 1449 N N . ASN A 1 176 ? -20.979 -9.972 66.269 1.00 85.31 176 ASN A N 1
ATOM 1450 C CA . ASN A 1 176 ? -22.397 -10.314 66.456 1.00 85.31 176 ASN A CA 1
ATOM 1451 C C . ASN A 1 176 ? -22.889 -11.467 65.555 1.00 85.31 176 ASN A C 1
ATOM 1453 O O . ASN A 1 176 ? -23.934 -11.373 64.914 1.00 85.31 176 ASN A O 1
ATOM 1457 N N . GLY A 1 177 ? -22.098 -12.542 65.447 1.00 83.88 177 GLY A N 1
ATOM 1458 C CA . GLY A 1 177 ? -22.431 -13.716 64.625 1.00 83.88 177 GLY A CA 1
ATOM 1459 C C . GLY A 1 177 ? -22.341 -13.495 63.109 1.00 83.88 177 GLY A C 1
ATOM 1460 O O . GLY A 1 177 ? -22.654 -14.401 62.340 1.00 83.88 177 GLY A O 1
ATOM 1461 N N . ARG A 1 178 ? -21.896 -12.315 62.661 1.00 90.62 178 ARG A N 1
ATOM 1462 C CA . ARG A 1 178 ? -21.690 -11.969 61.249 1.00 90.62 178 ARG A CA 1
ATOM 1463 C C . ARG A 1 178 ? -20.206 -11.864 60.928 1.00 90.62 178 ARG A C 1
ATOM 1465 O O . ARG A 1 178 ? -19.410 -11.498 61.790 1.00 90.62 178 ARG A O 1
ATOM 1472 N N . ALA A 1 179 ? -19.838 -12.182 59.690 1.00 91.38 179 ALA A N 1
ATOM 1473 C CA . ALA A 1 179 ? -18.451 -12.176 59.237 1.00 91.38 179 ALA A CA 1
ATOM 1474 C C . ALA A 1 179 ? -18.199 -11.035 58.244 1.00 91.38 179 ALA A C 1
ATOM 1476 O O . ALA A 1 179 ? -18.875 -10.936 57.222 1.00 91.38 179 ALA A O 1
ATOM 1477 N N . TYR A 1 180 ? -17.197 -10.211 58.532 1.00 91.12 180 TYR A N 1
ATOM 1478 C CA . TYR A 1 180 ? -16.806 -9.042 57.755 1.00 91.12 180 TYR A CA 1
ATOM 1479 C C . TYR A 1 180 ? -15.421 -9.247 57.147 1.00 91.12 180 TYR A C 1
ATOM 1481 O O . TYR A 1 180 ? -14.482 -9.635 57.839 1.00 91.12 180 TYR A O 1
ATOM 1489 N N . VAL A 1 181 ? -15.291 -8.980 55.852 1.00 90.81 181 VAL A N 1
ATOM 1490 C CA . VAL A 1 181 ? -14.035 -9.040 55.101 1.00 90.81 181 VAL A CA 1
ATOM 1491 C C . VAL A 1 181 ? -13.426 -7.648 55.054 1.00 90.81 181 VAL A C 1
ATOM 1493 O O . VAL A 1 181 ? -14.008 -6.758 54.442 1.00 90.81 181 VAL A O 1
ATOM 1496 N N . VAL A 1 182 ? -12.269 -7.456 55.680 1.00 90.50 182 VAL A N 1
ATOM 1497 C CA . VAL A 1 182 ? -11.579 -6.161 55.747 1.00 90.50 182 VAL A CA 1
ATOM 1498 C C . VAL A 1 182 ? -10.917 -5.844 54.403 1.00 90.50 182 VAL A C 1
ATOM 1500 O O . VAL A 1 182 ? -10.151 -6.656 53.886 1.00 90.50 182 VAL A O 1
ATOM 1503 N N . LEU A 1 183 ? -11.198 -4.661 53.850 1.00 87.56 183 LEU A N 1
ATOM 1504 C CA . LEU A 1 183 ? -10.672 -4.197 52.565 1.00 87.56 183 LEU A CA 1
ATOM 1505 C C . LEU A 1 183 ? -9.471 -3.258 52.734 1.00 87.56 183 LEU A C 1
ATOM 1507 O O . LEU A 1 183 ? -8.390 -3.547 52.223 1.00 87.56 183 LEU A O 1
ATOM 1511 N N . SER A 1 184 ? -9.653 -2.136 53.433 1.00 85.50 184 SER A N 1
ATOM 1512 C CA . SER A 1 184 ? -8.609 -1.127 53.645 1.00 85.50 184 SER A CA 1
ATOM 1513 C C . SER A 1 184 ? -8.786 -0.376 54.963 1.00 85.50 184 SER A C 1
ATOM 1515 O O . SER A 1 184 ? -9.892 -0.262 55.493 1.00 85.50 184 SER A O 1
ATOM 1517 N N . ASP A 1 185 ? -7.684 0.155 55.489 1.00 85.50 185 ASP A N 1
ATOM 1518 C CA . ASP A 1 185 ? -7.710 1.039 56.651 1.00 85.50 185 ASP A CA 1
ATOM 1519 C C . ASP A 1 185 ? -8.095 2.463 56.215 1.00 85.50 185 ASP A C 1
ATOM 1521 O O . ASP A 1 185 ? -7.625 2.962 55.189 1.00 85.50 185 ASP A O 1
ATOM 1525 N N . ILE A 1 186 ? -8.942 3.128 57.000 1.00 81.31 186 ILE A N 1
ATOM 1526 C CA . ILE A 1 186 ? -9.302 4.534 56.803 1.00 81.31 186 ILE A CA 1
ATOM 1527 C C . ILE A 1 186 ? -8.337 5.374 57.650 1.00 81.31 186 ILE A C 1
ATOM 1529 O O . ILE A 1 186 ? -8.258 5.162 58.865 1.00 81.31 186 ILE A O 1
ATOM 1533 N N . PRO A 1 187 ? -7.591 6.327 57.061 1.00 72.62 187 PRO A N 1
ATOM 1534 C CA . PRO A 1 187 ? -6.693 7.179 57.829 1.00 72.62 187 PRO A CA 1
ATOM 1535 C C . PRO A 1 187 ? -7.510 7.988 58.842 1.00 72.62 187 PRO A C 1
ATOM 1537 O O . PRO A 1 187 ? -8.365 8.787 58.469 1.00 72.62 187 PRO A O 1
ATOM 1540 N N . THR A 1 188 ? -7.268 7.743 60.129 1.00 69.56 188 THR A N 1
ATOM 1541 C CA . THR A 1 188 ? -7.970 8.390 61.247 1.00 69.56 188 THR A CA 1
ATOM 1542 C C . THR A 1 188 ? -6.955 9.166 62.101 1.00 69.56 188 THR A C 1
ATOM 1544 O O . THR A 1 188 ? -5.775 8.811 62.132 1.00 69.56 188 THR A O 1
ATOM 1547 N N . GLY A 1 189 ? -7.370 10.260 62.752 1.00 66.31 189 GLY A N 1
ATOM 1548 C CA . GLY A 1 189 ? -6.482 11.077 63.595 1.00 66.31 189 GLY A CA 1
ATOM 1549 C C . GLY A 1 189 ? -5.930 10.300 64.800 1.00 66.31 189 GLY A C 1
ATOM 1550 O O . GLY A 1 189 ? -6.558 9.353 65.258 1.00 66.31 189 GLY A O 1
ATOM 1551 N N . LYS A 1 190 ? -4.775 10.711 65.354 1.00 60.06 190 LYS A N 1
ATOM 1552 C CA . LYS A 1 190 ? -4.035 9.988 66.423 1.00 60.06 190 LYS A CA 1
ATOM 1553 C C . LYS A 1 190 ? -4.843 9.639 67.693 1.00 60.06 190 LYS A C 1
ATOM 1555 O O . LYS A 1 190 ? -4.365 8.839 68.488 1.00 60.06 190 LYS A O 1
ATOM 1560 N N . LEU A 1 191 ? -6.008 10.255 67.903 1.00 62.00 191 LEU A N 1
ATOM 1561 C CA . LEU A 1 191 ? -6.880 10.089 69.076 1.00 62.00 191 LEU A CA 1
ATOM 1562 C C . LEU A 1 191 ? -8.219 9.399 68.764 1.00 62.00 191 LEU A C 1
ATOM 1564 O O . LEU A 1 191 ? -8.992 9.147 69.684 1.00 62.00 191 LEU A O 1
ATOM 1568 N N . GLU A 1 192 ? -8.512 9.099 67.498 1.00 69.88 192 GLU A N 1
ATOM 1569 C CA . GLU A 1 192 ? -9.758 8.438 67.108 1.00 69.88 192 GLU A CA 1
ATOM 1570 C C . GLU A 1 192 ? -9.563 6.922 66.954 1.00 69.88 192 GLU A C 1
ATOM 1572 O O . GLU A 1 192 ? -8.486 6.475 66.544 1.00 69.88 192 GLU A O 1
ATOM 1577 N N . PRO A 1 193 ? -10.595 6.111 67.257 1.00 72.75 193 PRO A N 1
ATOM 1578 C CA . PRO A 1 193 ? -10.537 4.674 67.029 1.00 72.75 193 PRO A CA 1
ATOM 1579 C C . PRO A 1 193 ? -10.288 4.388 65.546 1.00 72.75 193 PRO A C 1
ATOM 1581 O O . PRO A 1 193 ? -10.907 5.000 64.673 1.00 72.75 193 PRO A O 1
ATOM 1584 N N . GLN A 1 194 ? -9.385 3.447 65.263 1.00 83.19 194 GLN A N 1
ATOM 1585 C CA . GLN A 1 194 ? -9.030 3.078 63.896 1.00 83.19 194 GLN A CA 1
ATOM 1586 C C . GLN A 1 194 ? -10.276 2.584 63.156 1.00 83.19 194 GLN A C 1
ATOM 1588 O O . GLN A 1 194 ? -10.964 1.675 63.622 1.00 83.19 194 GLN A O 1
ATOM 1593 N N . LYS A 1 195 ? -10.561 3.160 61.989 1.00 86.38 195 LYS A N 1
ATOM 1594 C CA . LYS A 1 195 ? -11.677 2.727 61.142 1.00 86.38 195 LYS A CA 1
ATOM 1595 C C . LYS A 1 195 ? -11.172 1.922 59.954 1.00 86.38 195 LYS A C 1
ATOM 1597 O O . LYS A 1 195 ? -10.109 2.210 59.408 1.00 86.38 195 LYS A O 1
ATOM 1602 N N . LYS A 1 196 ? -11.937 0.916 59.540 1.00 88.94 196 LYS A N 1
ATOM 1603 C CA . LYS A 1 196 ? -11.633 0.082 58.370 1.00 88.94 196 LYS A CA 1
ATOM 1604 C C . LYS A 1 196 ? -12.849 -0.049 57.472 1.00 88.94 196 LYS A C 1
ATOM 1606 O O . LYS A 1 196 ? -13.972 -0.081 57.963 1.00 88.94 196 LYS A O 1
ATOM 1611 N N . THR A 1 197 ? -12.634 -0.165 56.170 1.00 90.06 197 THR A N 1
ATOM 1612 C CA . THR A 1 197 ? -13.688 -0.543 55.226 1.00 90.06 197 THR A CA 1
ATOM 1613 C C . THR A 1 197 ? -13.788 -2.062 55.142 1.00 90.06 197 THR A C 1
ATOM 1615 O O . THR A 1 197 ? -12.780 -2.772 55.212 1.00 90.06 197 THR A O 1
ATOM 1618 N N . ALA A 1 198 ? -15.004 -2.581 55.004 1.00 91.88 198 ALA A N 1
ATOM 1619 C CA . ALA A 1 198 ? -15.258 -4.010 54.942 1.00 91.88 198 ALA A CA 1
ATOM 1620 C C . ALA A 1 198 ? -16.487 -4.370 54.103 1.00 91.88 198 ALA A C 1
ATOM 1622 O O . ALA A 1 198 ? -17.347 -3.534 53.835 1.00 91.88 198 ALA A O 1
ATOM 1623 N N . LEU A 1 199 ? -16.580 -5.646 53.727 1.00 91.06 199 LEU A N 1
ATOM 1624 C CA . LEU A 1 199 ? -17.760 -6.258 53.111 1.00 91.06 199 LEU A CA 1
ATOM 1625 C C . LEU A 1 199 ? -18.365 -7.289 54.060 1.00 91.06 199 LEU A C 1
ATOM 1627 O O . LEU A 1 199 ? -17.636 -8.060 54.681 1.00 91.06 199 LEU A O 1
ATOM 1631 N N . LEU A 1 200 ? -19.689 -7.351 54.143 1.00 90.88 200 LEU A N 1
ATOM 1632 C CA . LEU A 1 200 ? -20.387 -8.375 54.917 1.00 90.88 200 LEU A CA 1
ATOM 1633 C C . LEU A 1 200 ? -20.528 -9.663 54.088 1.00 90.88 200 LEU A C 1
ATOM 1635 O O . LEU A 1 200 ? -21.086 -9.645 52.993 1.00 90.88 200 LEU A O 1
ATOM 1639 N N . LEU A 1 201 ? -20.041 -10.796 54.605 1.00 90.06 201 LEU A N 1
ATOM 1640 C CA . LEU A 1 201 ? -20.272 -12.104 53.983 1.00 90.06 201 LEU A CA 1
ATOM 1641 C C . LEU A 1 201 ? -21.742 -12.508 54.121 1.00 90.06 201 LEU A C 1
ATOM 1643 O O . LEU A 1 201 ? -22.318 -12.418 55.203 1.00 90.06 201 LEU A O 1
ATOM 1647 N N . GLY A 1 202 ? -22.320 -13.003 53.029 1.00 86.25 202 GLY A N 1
ATOM 1648 C CA . GLY A 1 202 ? -23.737 -13.351 52.943 1.00 86.25 202 GLY A CA 1
ATOM 1649 C C . GLY A 1 202 ? -24.664 -12.156 52.720 1.00 86.25 202 GLY A C 1
ATOM 1650 O O . GLY A 1 202 ? -25.874 -12.352 52.701 1.00 86.25 202 GLY A O 1
ATOM 1651 N N . ASP A 1 203 ? -24.129 -10.945 52.539 1.00 88.94 203 ASP A N 1
ATOM 1652 C CA . ASP A 1 203 ? -24.931 -9.782 52.153 1.00 88.94 203 ASP A CA 1
ATOM 1653 C C . ASP A 1 203 ? -25.371 -9.860 50.686 1.00 88.94 203 ASP A C 1
ATOM 1655 O O . ASP A 1 203 ? -24.779 -10.590 49.885 1.00 88.94 203 ASP A O 1
ATOM 1659 N N . THR A 1 204 ? -26.407 -9.102 50.335 1.00 87.00 204 THR A N 1
ATOM 1660 C CA . THR A 1 204 ? -26.989 -9.092 48.990 1.00 87.00 204 THR A CA 1
ATOM 1661 C C . THR A 1 204 ? -26.076 -8.369 48.003 1.00 87.00 204 THR A C 1
ATOM 1663 O O . THR A 1 204 ? -25.529 -7.304 48.289 1.00 87.00 204 THR A O 1
ATOM 1666 N N . VAL A 1 205 ? -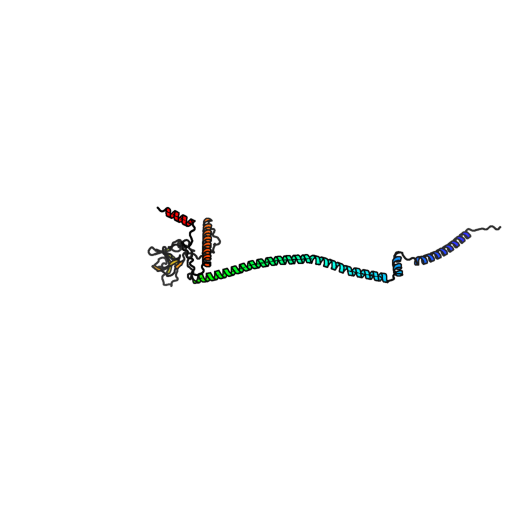25.921 -8.954 46.818 1.00 83.69 205 VAL A N 1
ATOM 1667 C CA . VAL A 1 205 ? -25.161 -8.387 45.703 1.00 83.69 205 VAL A CA 1
ATOM 1668 C C . VAL A 1 205 ? -26.141 -7.900 44.646 1.00 83.69 205 VAL A C 1
ATOM 1670 O O . VAL A 1 205 ? -26.849 -8.693 44.026 1.00 83.69 205 VAL A O 1
ATOM 1673 N N . GLU A 1 206 ? -26.144 -6.596 44.396 1.00 80.56 206 GLU A N 1
ATOM 1674 C CA . GLU A 1 206 ? -26.982 -5.970 43.376 1.00 80.56 206 GLU A CA 1
ATOM 1675 C C . GLU A 1 206 ? -26.122 -5.597 42.172 1.00 80.56 206 GLU A C 1
ATOM 1677 O O . GLU A 1 206 ? -25.109 -4.913 42.305 1.00 80.56 206 GLU A O 1
ATOM 1682 N N . LYS A 1 207 ? -26.487 -6.083 40.977 1.00 75.50 207 LYS A N 1
ATOM 1683 C CA . LYS A 1 207 ? -25.735 -5.840 39.726 1.00 75.50 207 LYS A CA 1
ATOM 1684 C C . LYS A 1 207 ? -24.228 -6.129 39.865 1.00 75.50 207 LYS A C 1
ATOM 1686 O O . LYS A 1 207 ? -23.385 -5.391 39.362 1.00 75.50 207 LYS A O 1
ATOM 1691 N N . GLY A 1 208 ? -23.874 -7.196 40.586 1.00 77.44 208 GLY A N 1
ATOM 1692 C CA . GLY A 1 208 ? -22.476 -7.580 40.814 1.00 77.44 208 GLY A CA 1
ATOM 1693 C C . GLY A 1 208 ? -21.694 -6.652 41.756 1.00 77.44 208 GLY A C 1
ATOM 1694 O O . GLY A 1 208 ? -20.470 -6.782 41.838 1.00 77.44 208 GLY A O 1
ATOM 1695 N N . GLN A 1 209 ? -22.367 -5.733 42.452 1.00 84.56 209 GLN A N 1
ATOM 1696 C CA . GLN A 1 209 ? -21.788 -4.838 43.448 1.00 84.56 209 GLN A CA 1
ATOM 1697 C C . GLN A 1 209 ? -22.258 -5.206 44.861 1.00 84.56 209 GLN A C 1
ATOM 1699 O O . GLN A 1 209 ? -23.416 -5.564 45.072 1.00 84.56 209 GLN A O 1
ATOM 1704 N N . ALA A 1 210 ? -21.348 -5.121 45.829 1.00 87.94 210 ALA A N 1
ATOM 1705 C CA . ALA A 1 210 ? -21.617 -5.338 47.247 1.00 87.94 210 ALA A CA 1
ATOM 1706 C C . ALA A 1 210 ? -21.521 -4.018 48.018 1.00 87.94 210 ALA A C 1
ATOM 1708 O O . ALA A 1 210 ? -20.709 -3.161 47.670 1.00 87.94 210 ALA A O 1
ATOM 1709 N N . SER A 1 211 ? -22.330 -3.863 49.067 1.00 90.44 211 SER A N 1
ATOM 1710 C CA . SER A 1 211 ? -22.294 -2.674 49.928 1.00 90.44 211 SER A CA 1
ATOM 1711 C C . SER A 1 211 ? -21.047 -2.653 50.807 1.00 90.44 211 SER A C 1
ATOM 1713 O O . SER A 1 211 ? -20.642 -3.684 51.348 1.00 90.44 211 SER A O 1
ATOM 1715 N N . VAL A 1 212 ? -20.458 -1.470 50.971 1.00 92.69 212 VAL A N 1
ATOM 1716 C CA . VAL A 1 212 ? -19.327 -1.257 51.875 1.00 92.69 212 VAL A CA 1
ATOM 1717 C C . VAL A 1 212 ? -19.831 -0.893 53.271 1.00 92.69 212 VAL A C 1
ATOM 1719 O O . VAL A 1 212 ? -20.840 -0.212 53.462 1.00 92.69 212 VAL A O 1
ATOM 1722 N N . TYR A 1 213 ? -19.112 -1.387 54.268 1.00 91.81 213 TYR A N 1
ATOM 1723 C CA . TYR A 1 213 ? -19.332 -1.118 55.678 1.00 91.81 213 TYR A CA 1
ATOM 1724 C C . TYR A 1 213 ? -18.080 -0.477 56.271 1.00 91.81 213 TYR A C 1
ATOM 1726 O O . TYR A 1 213 ? -16.961 -0.839 55.912 1.00 91.81 213 TYR A O 1
ATOM 1734 N N . THR A 1 214 ? -18.266 0.443 57.207 1.00 91.50 214 THR A N 1
ATOM 1735 C CA . THR A 1 214 ? -17.197 0.992 58.038 1.00 91.50 214 THR A CA 1
ATOM 1736 C C . THR A 1 214 ? -17.217 0.286 59.387 1.00 91.50 214 THR A C 1
ATOM 1738 O O . THR A 1 214 ? -18.216 0.333 60.107 1.00 91.50 214 THR A O 1
ATOM 1741 N N . LEU A 1 215 ? -16.107 -0.366 59.722 1.00 90.56 215 LEU A N 1
ATOM 1742 C CA . LEU A 1 215 ? -15.856 -1.008 61.006 1.00 90.56 215 LEU A CA 1
ATOM 1743 C C . LEU A 1 215 ? -15.076 -0.047 61.901 1.00 90.56 215 LEU A C 1
ATOM 1745 O O . LEU A 1 215 ? -13.995 0.407 61.520 1.00 90.56 215 LEU A O 1
ATOM 1749 N N . THR A 1 216 ? -15.594 0.229 63.092 1.00 88.69 216 THR A N 1
ATOM 1750 C CA . THR A 1 216 ? -14.858 0.934 64.145 1.00 88.69 216 THR A CA 1
ATOM 1751 C C . THR A 1 216 ? -14.126 -0.101 64.988 1.00 88.69 216 THR A C 1
ATOM 1753 O O . THR A 1 216 ? -14.757 -0.961 65.603 1.00 88.69 216 THR A O 1
ATOM 1756 N N . MET A 1 217 ? -12.797 -0.047 65.003 1.00 86.50 217 MET A N 1
ATOM 1757 C CA . MET A 1 217 ? -11.963 -1.035 65.682 1.00 86.50 217 MET A CA 1
ATOM 1758 C C . MET A 1 217 ? -11.708 -0.653 67.142 1.00 86.50 217 MET A C 1
ATOM 1760 O O . MET A 1 217 ? -11.600 0.524 67.487 1.00 86.50 217 MET A O 1
ATOM 1764 N N . GLY A 1 218 ? -11.561 -1.663 67.997 1.00 81.81 218 GLY A N 1
ATOM 1765 C CA . GLY A 1 218 ? -11.110 -1.495 69.375 1.00 81.81 218 GLY A CA 1
ATOM 1766 C C . GLY A 1 218 ? -9.645 -1.049 69.470 1.00 81.81 218 GLY A C 1
ATOM 1767 O O . GLY A 1 218 ? -8.907 -1.132 68.486 1.00 81.81 218 GLY A O 1
ATOM 1768 N N . PRO A 1 219 ? -9.178 -0.640 70.663 1.00 73.44 219 PRO A N 1
ATOM 1769 C CA . PRO A 1 219 ? -7.819 -0.120 70.876 1.00 73.44 219 PRO A CA 1
ATOM 1770 C C . PRO A 1 219 ? -6.702 -1.100 70.472 1.00 73.44 219 PRO A C 1
ATOM 1772 O O . PRO A 1 219 ? -5.607 -0.677 70.117 1.00 73.44 219 PRO A O 1
ATOM 1775 N N . ASN A 1 220 ? -6.995 -2.404 70.447 1.00 70.75 220 ASN A N 1
ATOM 1776 C CA . ASN A 1 220 ? -6.061 -3.458 70.035 1.00 70.75 220 ASN A CA 1
ATOM 1777 C C . ASN A 1 220 ? -6.076 -3.744 68.517 1.00 70.75 220 ASN A C 1
ATOM 1779 O O . ASN A 1 220 ? -5.372 -4.644 68.058 1.00 70.75 220 ASN A O 1
ATOM 1783 N N . GLY A 1 221 ? -6.927 -3.063 67.739 1.00 69.94 221 GLY A N 1
ATOM 1784 C CA . GLY A 1 221 ? -7.033 -3.197 66.278 1.00 69.94 221 GLY A CA 1
ATOM 1785 C C . GLY A 1 221 ? -7.551 -4.549 65.763 1.00 69.94 221 GLY A C 1
ATOM 1786 O O . GLY A 1 221 ? -7.580 -4.768 64.553 1.00 69.94 221 GLY A O 1
ATOM 1787 N N . LYS A 1 222 ? -7.946 -5.467 66.657 1.00 74.31 222 LYS A N 1
ATOM 1788 C CA . LYS A 1 222 ? -8.390 -6.837 66.325 1.00 74.31 222 LYS A CA 1
ATOM 1789 C C . LYS A 1 222 ? -9.889 -7.070 66.497 1.00 74.31 222 LYS A C 1
ATOM 1791 O O . LYS A 1 222 ? -10.443 -7.939 65.833 1.00 74.31 222 LYS A O 1
ATOM 1796 N N . GLU A 1 223 ? -10.533 -6.300 67.365 1.00 82.69 223 GLU A N 1
ATOM 1797 C CA . GLU A 1 223 ? -11.955 -6.433 67.679 1.00 82.69 223 GLU A CA 1
ATOM 1798 C C . GLU A 1 223 ? -12.752 -5.294 67.049 1.00 82.69 223 GLU A C 1
ATOM 1800 O O . GLU A 1 223 ? -12.252 -4.176 66.918 1.00 82.69 223 GLU A O 1
ATOM 1805 N N . ILE A 1 224 ? -13.989 -5.590 66.657 1.00 86.00 224 ILE A N 1
ATOM 1806 C CA . ILE A 1 224 ? -14.931 -4.618 66.099 1.00 86.00 224 ILE A CA 1
ATOM 1807 C C . ILE A 1 224 ? -15.808 -4.110 67.247 1.00 86.00 224 ILE A C 1
ATOM 1809 O O . ILE A 1 224 ? -16.433 -4.919 67.932 1.00 86.00 224 ILE A O 1
ATOM 1813 N N . LEU A 1 225 ? -15.849 -2.790 67.441 1.00 84.56 225 LEU A N 1
ATOM 1814 C CA . LEU A 1 225 ? -16.708 -2.118 68.421 1.00 84.56 225 LEU A CA 1
ATOM 1815 C C . LEU A 1 225 ? -18.072 -1.762 67.834 1.00 84.56 225 LEU A C 1
ATOM 1817 O O . LEU A 1 225 ? -19.088 -1.938 68.497 1.00 84.56 225 LEU A O 1
ATOM 1821 N N . ASP A 1 226 ? -18.081 -1.253 66.602 1.00 86.19 226 ASP A N 1
ATOM 1822 C CA . ASP A 1 226 ? -19.292 -0.783 65.934 1.00 86.19 226 ASP A CA 1
ATOM 1823 C C . ASP A 1 226 ? -19.188 -0.941 64.411 1.00 86.19 226 ASP A C 1
ATOM 1825 O O . ASP A 1 226 ? -18.088 -0.994 63.847 1.00 86.19 226 ASP A O 1
ATOM 1829 N N . VAL A 1 227 ? -20.342 -1.020 63.745 1.00 89.25 227 VAL A N 1
ATOM 1830 C CA . VAL A 1 227 ? -20.465 -1.222 62.299 1.00 89.25 227 VAL A CA 1
ATOM 1831 C C . VAL A 1 227 ? -21.496 -0.259 61.725 1.00 89.25 227 VAL A C 1
ATOM 1833 O O . VAL A 1 227 ? -22.669 -0.297 62.084 1.00 89.25 227 VAL A O 1
ATOM 1836 N N . SER A 1 228 ? -21.085 0.535 60.739 1.00 88.31 228 SER A N 1
ATOM 1837 C CA . SER A 1 228 ? -21.978 1.431 59.997 1.00 88.31 228 SER A CA 1
ATOM 1838 C C . SER A 1 228 ? -21.961 1.110 58.502 1.00 88.31 228 SER A C 1
ATOM 1840 O O . SER A 1 228 ? -20.912 0.827 57.927 1.00 88.31 228 SER A O 1
ATOM 1842 N N . ARG A 1 229 ? -23.128 1.122 57.850 1.00 88.62 229 ARG A N 1
ATOM 1843 C CA . ARG A 1 229 ? -23.239 0.911 56.396 1.00 88.62 229 ARG A CA 1
ATOM 1844 C C . ARG A 1 229 ? -22.962 2.225 55.668 1.00 88.62 229 ARG A C 1
ATOM 1846 O O . ARG A 1 229 ? -23.562 3.241 56.016 1.00 88.62 229 ARG A O 1
ATOM 1853 N N . THR A 1 230 ? -22.091 2.212 54.662 1.00 89.00 230 THR A N 1
ATOM 1854 C CA . THR A 1 230 ? -21.852 3.388 53.815 1.00 89.00 230 THR A CA 1
ATOM 1855 C C . THR A 1 230 ? -22.746 3.364 52.575 1.00 89.00 230 THR A C 1
ATOM 1857 O O . THR A 1 230 ? -23.454 2.393 52.306 1.00 89.00 230 THR A O 1
ATOM 1860 N N . LYS A 1 231 ? -22.753 4.474 51.825 1.00 86.00 231 LYS A N 1
ATOM 1861 C CA . LYS A 1 231 ? -23.415 4.555 50.512 1.00 86.00 231 LYS A CA 1
ATOM 1862 C C . LYS A 1 231 ? -22.555 3.976 49.385 1.00 86.00 231 LYS A C 1
ATOM 1864 O O . LYS A 1 231 ? -23.023 3.891 48.254 1.00 86.00 231 LYS A O 1
ATOM 1869 N N . ASP A 1 232 ? -21.317 3.602 49.692 1.00 87.06 232 ASP A N 1
ATOM 1870 C CA . ASP A 1 232 ? -20.360 3.120 48.709 1.00 87.06 232 ASP A CA 1
ATOM 1871 C C . ASP A 1 232 ? -20.602 1.643 48.399 1.00 87.06 232 ASP A C 1
ATOM 1873 O O . ASP A 1 232 ? -20.987 0.845 49.261 1.00 87.06 232 ASP A O 1
ATOM 1877 N N . THR A 1 233 ? -20.334 1.266 47.154 1.00 87.69 233 THR A N 1
ATOM 1878 C CA . THR A 1 233 ? -20.405 -0.115 46.685 1.00 87.69 233 THR A CA 1
ATOM 1879 C C . THR A 1 233 ? -19.091 -0.520 46.029 1.00 87.69 233 THR A C 1
ATOM 1881 O O . THR A 1 233 ? -18.346 0.310 45.506 1.00 87.69 233 THR A O 1
ATOM 1884 N N . VAL A 1 234 ? -18.781 -1.816 46.054 1.00 86.81 234 VAL A N 1
ATOM 1885 C CA . VAL A 1 234 ? -17.579 -2.369 45.417 1.00 86.81 234 VAL A CA 1
ATOM 1886 C C . VAL A 1 234 ? -17.955 -3.499 44.473 1.00 86.81 234 VAL A C 1
ATOM 1888 O O . VAL A 1 234 ? -18.821 -4.322 44.763 1.00 86.81 234 VAL A O 1
ATOM 1891 N N . ARG A 1 235 ? -17.280 -3.554 43.323 1.00 86.19 235 ARG A N 1
ATOM 1892 C CA . ARG A 1 235 ? -17.517 -4.559 42.282 1.00 86.19 235 ARG A CA 1
ATOM 1893 C C . ARG A 1 235 ? -16.885 -5.894 42.659 1.00 86.19 235 ARG A C 1
ATOM 1895 O O . ARG A 1 235 ? -15.704 -5.966 43.000 1.00 86.19 235 ARG A O 1
ATOM 1902 N N . LEU A 1 236 ? -17.653 -6.966 42.496 1.00 84.06 236 LEU A N 1
ATOM 1903 C CA . LEU A 1 236 ? -17.193 -8.349 42.662 1.00 84.06 236 LEU A CA 1
ATOM 1904 C C . LEU A 1 236 ? -16.817 -9.025 41.331 1.00 84.06 236 LEU A C 1
ATOM 1906 O O . LEU A 1 236 ? -16.625 -10.240 41.264 1.00 84.06 236 LEU A O 1
ATOM 1910 N N . TYR A 1 237 ? -16.728 -8.239 40.259 1.00 78.00 237 TYR A N 1
ATOM 1911 C CA . TYR A 1 237 ? -16.327 -8.667 38.924 1.00 78.00 237 TYR A CA 1
ATOM 1912 C C . TYR A 1 237 ? -15.198 -7.775 38.398 1.00 78.00 237 TYR A C 1
ATOM 1914 O O . TYR A 1 237 ? -15.015 -6.640 38.840 1.00 78.00 237 TYR A O 1
ATOM 1922 N N . GLY A 1 238 ? -14.408 -8.312 37.469 1.00 70.81 238 GLY A N 1
ATOM 1923 C CA . GLY A 1 238 ? -13.300 -7.583 36.852 1.00 70.81 238 GLY A CA 1
ATOM 1924 C C . GLY A 1 238 ? -13.761 -6.721 35.689 1.00 70.81 238 GLY A C 1
ATOM 1925 O O . GLY A 1 238 ? -14.743 -7.042 35.023 1.00 70.81 238 GLY A O 1
ATOM 1926 N N . SER A 1 239 ? -13.031 -5.641 35.403 1.00 65.75 239 SER A N 1
ATOM 1927 C CA . SER A 1 239 ? -13.285 -4.882 34.179 1.00 65.75 239 SER A CA 1
ATOM 1928 C C . SER A 1 239 ? -12.894 -5.716 32.960 1.00 65.75 239 SER A C 1
ATOM 1930 O O . SER A 1 239 ? -11.807 -6.302 32.927 1.00 65.75 239 SER A O 1
ATOM 1932 N N . ALA A 1 240 ? -13.746 -5.717 31.932 1.00 59.31 240 ALA A N 1
ATOM 1933 C CA . ALA A 1 240 ? -13.494 -6.444 30.688 1.00 59.31 240 ALA A CA 1
ATOM 1934 C C . ALA A 1 240 ? -12.131 -6.076 30.067 1.00 59.31 240 ALA A C 1
ATOM 1936 O O . ALA A 1 240 ? -11.422 -6.944 29.570 1.00 59.31 240 ALA A O 1
ATOM 1937 N N . LYS A 1 241 ? -11.688 -4.814 30.199 1.00 56.44 241 LYS A N 1
ATOM 1938 C CA . LYS A 1 241 ? -10.358 -4.360 29.747 1.00 56.44 241 LYS A CA 1
ATOM 1939 C C . LYS A 1 241 ? -9.202 -5.124 30.407 1.00 56.44 241 LYS A C 1
ATOM 1941 O O . LYS A 1 241 ? -8.214 -5.406 29.742 1.00 56.44 241 LYS A O 1
ATOM 1946 N N . LYS A 1 242 ? -9.309 -5.475 31.696 1.00 51.28 242 LYS A N 1
ATOM 1947 C CA . LYS A 1 242 ? -8.295 -6.280 32.404 1.00 51.28 242 LYS A CA 1
ATOM 1948 C C . LYS A 1 242 ? -8.413 -7.774 32.072 1.00 51.28 242 LYS A C 1
ATOM 1950 O O . LYS A 1 242 ? -7.402 -8.467 32.091 1.00 51.28 242 LYS A O 1
ATOM 1955 N N . THR A 1 243 ? -9.615 -8.265 31.759 1.00 49.44 243 THR A N 1
ATOM 1956 C CA . THR A 1 243 ? -9.874 -9.689 31.464 1.00 49.44 243 THR A CA 1
ATOM 1957 C C . THR A 1 243 ? -9.533 -10.085 30.025 1.00 49.44 243 THR A C 1
ATOM 1959 O O . THR A 1 243 ? -9.128 -11.220 29.794 1.00 49.44 243 THR A O 1
ATOM 1962 N N . ILE A 1 244 ? -9.671 -9.161 29.068 1.00 50.91 244 ILE A N 1
ATOM 1963 C CA . ILE A 1 244 ? -9.426 -9.405 27.637 1.00 50.91 244 ILE A CA 1
ATOM 1964 C C . ILE A 1 244 ? -7.928 -9.293 27.283 1.00 50.91 244 ILE A C 1
ATOM 1966 O O . ILE A 1 244 ? -7.492 -9.905 26.315 1.00 50.91 244 ILE A O 1
ATOM 1970 N N . LEU A 1 245 ? -7.115 -8.565 28.066 1.00 42.66 245 LEU A N 1
ATOM 1971 C CA . LEU A 1 245 ? -5.783 -8.120 27.615 1.00 42.66 245 LEU A CA 1
ATOM 1972 C C . LEU A 1 245 ? -4.554 -8.595 28.408 1.00 42.66 245 LEU A C 1
ATOM 1974 O O . LEU A 1 245 ? -3.460 -8.135 28.096 1.00 42.66 245 LEU A O 1
ATOM 1978 N N . LYS A 1 246 ? -4.639 -9.498 29.395 1.00 43.16 246 LYS A N 1
ATOM 1979 C CA . LYS A 1 246 ? -3.409 -9.973 30.068 1.00 43.16 246 LYS A CA 1
ATOM 1980 C C . LYS A 1 246 ? -3.321 -11.489 30.216 1.00 43.16 246 LYS A C 1
ATOM 1982 O O . LYS A 1 246 ? -3.801 -12.064 31.188 1.00 43.16 246 LYS A O 1
ATOM 1987 N N . ARG A 1 247 ? -2.590 -12.107 29.281 1.00 43.94 247 ARG A N 1
ATOM 1988 C CA . ARG A 1 247 ? -1.790 -13.310 29.543 1.00 43.94 247 ARG A CA 1
ATOM 1989 C C . ARG A 1 247 ? -0.586 -12.833 30.359 1.00 43.94 247 ARG A C 1
ATOM 1991 O O . ARG A 1 247 ? 0.191 -12.023 29.867 1.00 43.94 247 ARG A O 1
ATOM 1998 N N . GLY A 1 248 ? -0.473 -13.236 31.622 1.00 45.75 248 GLY A N 1
ATOM 1999 C CA . GLY A 1 248 ? 0.784 -13.036 32.344 1.00 45.75 248 GLY A CA 1
ATOM 2000 C C . GLY A 1 248 ? 1.859 -13.874 31.659 1.00 45.75 248 GLY A C 1
ATOM 2001 O O . GLY A 1 248 ? 1.631 -15.065 31.438 1.00 45.75 248 GLY A O 1
ATOM 2002 N N . GLU A 1 249 ? 2.983 -13.267 31.280 1.00 39.78 249 GLU A N 1
ATOM 2003 C CA . GLU A 1 249 ? 4.163 -14.009 30.831 1.00 39.78 249 GLU A CA 1
ATOM 2004 C C . GLU A 1 249 ? 4.539 -15.016 31.931 1.00 39.78 249 GLU A C 1
ATOM 2006 O O . GLU A 1 249 ? 4.866 -14.624 33.048 1.00 39.78 249 GLU A O 1
ATOM 2011 N N . GLY A 1 250 ? 4.395 -16.316 31.648 1.00 46.25 250 GLY A N 1
ATOM 2012 C CA . GLY A 1 250 ? 4.828 -17.400 32.541 1.00 46.25 250 GLY A CA 1
ATOM 2013 C C . GLY A 1 250 ? 3.748 -18.349 33.079 1.00 46.25 250 GLY A C 1
ATOM 2014 O O . GLY A 1 250 ? 4.101 -19.427 33.551 1.00 46.25 250 GLY A O 1
ATOM 2015 N N . ASN A 1 251 ? 2.450 -18.045 32.968 1.00 46.50 251 ASN A N 1
ATOM 2016 C CA . ASN A 1 251 ? 1.410 -18.947 33.492 1.00 46.50 251 ASN A CA 1
ATOM 2017 C C . ASN A 1 251 ? 0.995 -20.002 32.452 1.00 46.50 251 ASN A C 1
ATOM 2019 O O . ASN A 1 251 ? 0.138 -19.737 31.609 1.00 46.50 251 ASN A O 1
ATOM 2023 N N . HIS A 1 252 ? 1.591 -21.196 32.530 1.00 51.09 252 HIS A N 1
ATOM 2024 C CA . HIS A 1 252 ? 1.124 -22.384 31.809 1.00 51.09 252 HIS A CA 1
ATOM 2025 C C . HIS A 1 252 ? -0.028 -23.002 32.599 1.00 51.09 252 HIS A C 1
ATOM 2027 O O . HIS A 1 252 ? 0.162 -23.517 33.702 1.00 51.09 252 HIS A O 1
ATOM 2033 N N . TYR A 1 253 ? -1.236 -22.904 32.058 1.00 55.62 253 TYR A N 1
ATOM 2034 C CA . TYR A 1 253 ? -2.390 -23.572 32.638 1.00 55.62 253 TYR A CA 1
ATOM 2035 C C . TYR A 1 253 ? -2.421 -25.024 32.139 1.00 55.62 253 TYR A C 1
ATOM 2037 O O . TYR A 1 253 ? -2.019 -25.293 31.008 1.00 55.62 253 TYR A O 1
ATOM 2045 N N . PRO A 1 254 ? -2.914 -25.985 32.936 1.00 66.19 254 PRO A N 1
ATOM 2046 C CA . PRO A 1 254 ? -3.230 -27.315 32.427 1.00 66.19 254 PRO A CA 1
ATOM 2047 C C . PRO A 1 254 ? -4.110 -27.247 31.154 1.00 66.19 254 PRO A C 1
ATOM 2049 O O . PRO A 1 254 ? -4.974 -26.366 31.062 1.00 66.19 254 PRO A O 1
ATOM 2052 N N . PRO A 1 255 ? -3.980 -28.181 30.193 1.00 65.00 255 PRO A N 1
ATOM 2053 C CA . PRO A 1 255 ? -4.655 -28.098 28.888 1.00 65.00 255 PRO A CA 1
ATOM 2054 C C . PRO A 1 255 ? -6.177 -27.911 28.973 1.00 65.00 255 PRO A C 1
ATOM 2056 O O . PRO A 1 255 ? -6.775 -27.147 28.219 1.00 65.00 255 PRO A O 1
ATOM 2059 N N . HIS A 1 256 ? -6.815 -28.562 29.949 1.00 63.19 256 HIS A N 1
ATOM 2060 C CA . HIS A 1 256 ? -8.253 -28.433 30.183 1.00 63.19 256 HIS A CA 1
ATOM 2061 C C . HIS A 1 256 ? -8.649 -27.017 30.631 1.00 63.19 256 HIS A C 1
ATOM 2063 O O . HIS A 1 256 ? -9.641 -26.459 30.166 1.00 63.19 256 HIS A O 1
ATOM 2069 N N . THR A 1 257 ? -7.849 -26.397 31.501 1.00 61.88 257 THR A N 1
ATOM 2070 C CA . THR A 1 257 ? -8.084 -25.017 31.942 1.00 61.88 257 THR A CA 1
ATOM 2071 C C . THR A 1 257 ? -7.840 -24.004 30.823 1.00 61.88 257 THR A C 1
ATOM 2073 O O . THR A 1 257 ? -8.600 -23.044 30.714 1.00 61.88 257 THR A O 1
ATOM 2076 N N . GLU A 1 258 ? -6.867 -24.238 29.936 1.00 63.41 258 GLU A N 1
ATOM 2077 C CA . GLU A 1 258 ? -6.660 -23.403 28.743 1.00 63.41 258 GLU A CA 1
ATOM 2078 C C . GLU A 1 258 ? -7.849 -23.457 27.781 1.00 63.41 258 GLU A C 1
ATOM 2080 O O . GLU A 1 258 ? -8.331 -22.408 27.352 1.00 63.41 258 GLU A O 1
ATOM 2085 N N . ALA A 1 259 ? -8.378 -24.653 27.510 1.00 68.75 259 ALA A N 1
ATOM 2086 C CA . ALA A 1 259 ? -9.553 -24.830 26.660 1.00 68.75 259 ALA A CA 1
ATOM 2087 C C . ALA A 1 259 ? -10.780 -24.079 27.210 1.00 68.75 259 ALA A C 1
ATOM 2089 O O . ALA A 1 259 ? -11.456 -23.365 26.470 1.00 68.75 259 ALA A O 1
ATOM 2090 N N . VAL A 1 260 ? -11.029 -24.152 28.523 1.00 66.94 260 VAL A N 1
ATOM 2091 C CA . VAL A 1 260 ? -12.122 -23.408 29.177 1.00 66.94 260 VAL A CA 1
ATOM 2092 C C . VAL A 1 260 ? -11.905 -21.892 29.092 1.00 66.94 260 VAL A C 1
ATOM 2094 O O . VAL A 1 260 ? -12.861 -21.141 28.894 1.00 66.94 260 VAL A O 1
ATOM 2097 N N . HIS A 1 261 ? -10.665 -21.411 29.221 1.00 66.81 261 HIS A N 1
ATOM 2098 C CA . HIS A 1 261 ? -10.353 -19.989 29.059 1.00 66.81 261 HIS A CA 1
ATOM 2099 C C . HIS A 1 261 ? -10.576 -19.500 27.621 1.00 66.81 261 HIS A C 1
ATOM 2101 O O . HIS A 1 261 ? -11.187 -18.446 27.436 1.00 66.81 261 HIS A O 1
ATOM 2107 N N . GLN A 1 262 ? -10.152 -20.265 26.614 1.00 69.56 262 GLN A N 1
ATOM 2108 C CA . GLN A 1 262 ? -10.373 -19.944 25.199 1.00 69.56 262 GLN A CA 1
ATOM 2109 C C . GLN A 1 262 ? -11.863 -19.980 24.826 1.00 69.56 262 GLN A C 1
ATOM 2111 O O . GLN A 1 262 ? -12.357 -19.071 24.158 1.00 69.56 262 GLN A O 1
ATOM 2116 N N . GLN A 1 263 ? -12.614 -20.971 25.317 1.00 73.12 263 GLN A N 1
ATOM 2117 C CA . GLN A 1 263 ? -14.072 -21.028 25.158 1.00 73.12 263 GLN A CA 1
ATOM 2118 C C . GLN A 1 263 ? -14.760 -19.801 25.766 1.00 73.12 263 GLN A C 1
ATOM 2120 O O . GLN A 1 263 ? -15.637 -19.206 25.152 1.00 73.12 263 GLN A O 1
ATOM 2125 N N . ARG A 1 264 ? -14.330 -19.358 26.953 1.00 69.75 264 ARG A N 1
ATOM 2126 C CA . ARG A 1 264 ? -14.865 -18.128 27.559 1.00 69.75 264 ARG A CA 1
ATOM 2127 C C . ARG A 1 264 ? -14.525 -16.885 26.741 1.00 69.75 264 ARG A C 1
ATOM 2129 O O . ARG A 1 264 ? -15.363 -16.001 26.620 1.00 69.75 264 ARG A O 1
ATOM 2136 N N . GLN A 1 265 ? -13.315 -16.791 26.192 1.00 70.25 265 GLN A N 1
ATOM 2137 C CA . GLN A 1 265 ? -12.918 -15.651 25.360 1.00 70.25 265 GLN A CA 1
ATOM 2138 C C . GLN A 1 265 ? -13.724 -15.587 24.060 1.00 70.25 265 GLN A C 1
ATOM 2140 O O . GLN A 1 265 ? -14.212 -14.519 23.704 1.00 70.25 265 GLN A O 1
ATOM 2145 N N . THR A 1 266 ? -13.905 -16.722 23.386 1.00 73.38 266 THR A N 1
ATOM 2146 C CA . THR A 1 266 ? -14.716 -16.814 22.161 1.00 73.38 266 THR A CA 1
ATOM 2147 C C . THR A 1 266 ? -16.188 -16.506 22.429 1.00 73.38 266 THR A C 1
ATOM 2149 O O . THR A 1 266 ? -16.785 -15.742 21.677 1.00 73.38 266 THR A O 1
ATOM 2152 N N . GLU A 1 267 ? -16.753 -16.994 23.537 1.00 76.69 267 GLU A N 1
ATOM 2153 C CA . GLU A 1 267 ? -18.110 -16.649 23.978 1.00 76.69 267 GLU A CA 1
ATOM 2154 C C . GLU A 1 267 ? -18.261 -15.137 24.215 1.00 76.69 267 GLU A C 1
ATOM 2156 O O . GLU A 1 267 ? -19.189 -14.515 23.699 1.00 76.69 267 GLU A O 1
ATOM 2161 N N . VAL A 1 268 ? -17.329 -14.522 24.954 1.00 73.94 268 VAL A N 1
ATOM 2162 C CA . VAL A 1 268 ? -17.344 -13.076 25.233 1.00 73.94 268 VAL A CA 1
ATOM 2163 C C . VAL A 1 268 ? -17.225 -12.263 23.946 1.00 73.94 268 VAL A C 1
ATOM 2165 O O . VAL A 1 268 ? -17.984 -11.315 23.763 1.00 73.94 268 VAL A O 1
ATOM 2168 N N . LEU A 1 269 ? -16.322 -12.636 23.037 1.00 73.31 269 LEU A N 1
ATOM 2169 C CA . LEU A 1 269 ? -16.177 -11.972 21.738 1.00 73.31 269 LEU A CA 1
ATOM 2170 C C . LEU A 1 269 ? -17.437 -12.122 20.879 1.00 73.31 269 LEU A C 1
ATOM 2172 O O . LEU A 1 269 ? -17.894 -11.141 20.301 1.00 73.31 269 LEU A O 1
ATOM 2176 N N . GLY A 1 270 ? -18.043 -13.311 20.854 1.00 76.69 270 GLY A N 1
ATOM 2177 C CA . GLY A 1 270 ? -19.309 -13.549 20.162 1.00 76.69 270 GLY A CA 1
ATOM 2178 C C . GLY A 1 270 ? -20.439 -12.675 20.707 1.00 76.69 270 GLY A C 1
ATOM 2179 O O . GLY A 1 270 ? -21.171 -12.061 19.936 1.00 76.69 270 GLY A O 1
ATOM 2180 N N . LYS A 1 271 ? -20.545 -12.538 22.036 1.00 79.50 271 LYS A N 1
ATOM 2181 C CA . LYS A 1 271 ? -21.529 -11.642 22.665 1.00 79.50 271 LYS A CA 1
ATOM 2182 C C . LYS A 1 271 ? -21.252 -10.173 22.354 1.00 79.50 271 LYS A C 1
ATOM 2184 O O . LYS A 1 271 ? -22.193 -9.447 22.059 1.00 79.50 271 LYS A O 1
ATOM 2189 N N . ILE A 1 272 ? -19.991 -9.737 22.387 1.00 78.06 272 ILE A N 1
ATOM 2190 C CA . ILE A 1 272 ? -19.611 -8.367 22.008 1.00 78.06 272 ILE A CA 1
ATOM 2191 C C . ILE A 1 272 ? -20.029 -8.080 20.564 1.00 78.06 272 ILE A C 1
ATOM 2193 O O . ILE A 1 272 ? -20.669 -7.061 20.325 1.00 78.06 272 ILE A O 1
ATOM 2197 N N . ASN A 1 273 ? -19.733 -8.982 19.626 1.00 77.62 273 ASN A N 1
ATOM 2198 C CA . ASN A 1 273 ? -20.118 -8.817 18.223 1.00 77.62 273 ASN A CA 1
ATOM 2199 C C . ASN A 1 273 ? -21.639 -8.745 18.055 1.00 77.62 273 ASN A C 1
ATOM 2201 O O . ASN A 1 273 ? -22.125 -7.829 17.404 1.00 77.62 273 ASN A O 1
ATOM 2205 N N . HIS A 1 274 ? -22.391 -9.619 18.728 1.00 79.50 274 HIS A N 1
ATOM 2206 C CA . HIS A 1 274 ? -23.859 -9.582 18.725 1.00 79.50 274 HIS A CA 1
ATOM 2207 C C . HIS A 1 274 ? -24.420 -8.250 19.247 1.00 79.50 274 HIS A C 1
ATOM 2209 O O . HIS A 1 274 ? -25.368 -7.700 18.689 1.00 79.50 274 HIS A O 1
ATOM 2215 N N . PHE A 1 275 ? -23.833 -7.698 20.314 1.00 76.50 275 PHE A N 1
ATOM 2216 C CA . PHE A 1 275 ? -24.218 -6.376 20.817 1.00 76.50 275 PHE A CA 1
ATOM 2217 C C . PHE A 1 275 ? -23.867 -5.259 19.830 1.00 76.50 275 PHE A C 1
ATOM 2219 O O . PHE A 1 275 ? -24.674 -4.354 19.639 1.00 76.50 275 PHE A O 1
ATOM 2226 N N . LEU A 1 276 ? -22.702 -5.325 19.179 1.00 77.06 276 LEU A N 1
ATOM 2227 C CA . LEU A 1 276 ? -22.312 -4.364 18.144 1.00 77.06 276 LEU A CA 1
ATOM 2228 C C . LEU A 1 276 ? -23.257 -4.413 16.938 1.00 77.06 276 LEU A C 1
ATOM 2230 O O . LEU A 1 276 ? -23.648 -3.361 16.446 1.00 77.06 276 LEU A O 1
ATOM 2234 N N . GLU A 1 277 ? -23.657 -5.602 16.491 1.00 77.81 277 GLU A N 1
ATOM 2235 C CA . GLU A 1 277 ? -24.623 -5.784 15.401 1.00 77.81 277 GLU A CA 1
ATOM 2236 C C . GLU A 1 277 ? -25.982 -5.183 15.767 1.00 77.81 277 GLU A C 1
ATOM 2238 O O . GLU A 1 277 ? -26.461 -4.291 15.065 1.00 77.81 277 GLU A O 1
ATOM 2243 N N . LYS A 1 278 ? -26.541 -5.545 16.932 1.00 76.12 278 LYS A N 1
ATOM 2244 C CA . LYS A 1 278 ? -27.794 -4.947 17.422 1.00 76.12 278 LYS A CA 1
ATOM 2245 C C . LYS A 1 278 ? -27.696 -3.420 17.581 1.00 76.12 278 LYS A C 1
ATOM 2247 O O . LYS A 1 278 ? -28.666 -2.721 17.305 1.00 76.12 278 LYS A O 1
ATOM 2252 N N . ALA A 1 279 ? -26.541 -2.883 17.991 1.00 72.00 279 ALA A N 1
ATOM 2253 C CA . ALA A 1 279 ? -26.320 -1.434 18.102 1.00 72.00 279 ALA A CA 1
ATOM 2254 C C . ALA A 1 279 ? -26.389 -0.708 16.759 1.00 72.00 279 ALA A C 1
ATOM 2256 O O . ALA A 1 279 ? -26.817 0.443 16.692 1.00 72.00 279 ALA A O 1
ATOM 2257 N N . VAL A 1 280 ? -25.928 -1.366 15.698 1.00 73.00 280 VAL A N 1
ATOM 2258 C CA . VAL A 1 280 ? -25.951 -0.822 14.341 1.00 73.00 280 VAL A CA 1
ATOM 2259 C C . VAL A 1 280 ? -27.353 -0.910 13.744 1.00 73.00 280 VAL A C 1
ATOM 2261 O O . VAL A 1 280 ? -27.768 0.024 13.062 1.00 73.00 280 VAL A O 1
ATOM 2264 N N . GLU A 1 281 ? -28.078 -1.999 14.010 1.00 72.19 281 GLU A N 1
ATOM 2265 C CA . GLU A 1 281 ? -29.438 -2.231 13.508 1.00 72.19 281 GLU A CA 1
ATOM 2266 C C . GLU A 1 281 ? -30.493 -1.322 14.155 1.00 72.19 281 GLU A C 1
ATOM 2268 O O . GLU A 1 281 ? -31.465 -0.942 13.500 1.00 72.19 281 GLU A O 1
ATOM 2273 N N . ASP A 1 282 ? -30.319 -0.948 15.424 1.00 67.00 282 ASP A N 1
ATOM 2274 C CA . ASP A 1 282 ? -31.294 -0.128 16.140 1.00 67.00 282 ASP A CA 1
ATOM 2275 C C . ASP A 1 282 ? -31.258 1.338 15.671 1.00 67.00 282 ASP A C 1
ATOM 2277 O O . ASP A 1 282 ? -30.345 2.114 15.973 1.00 67.00 282 ASP A O 1
ATOM 2281 N N . THR A 1 283 ? -32.280 1.740 14.916 1.00 57.44 283 THR A N 1
ATOM 2282 C CA . THR A 1 283 ? -32.389 3.071 14.311 1.00 57.44 283 THR A CA 1
ATOM 2283 C C . THR A 1 283 ? -32.824 4.172 15.281 1.00 57.44 283 THR A C 1
ATOM 2285 O O . THR A 1 283 ? -32.759 5.337 14.898 1.00 57.44 283 THR A O 1
ATOM 2288 N N . HIS A 1 284 ? -33.253 3.861 16.513 1.00 52.03 284 HIS A N 1
ATOM 2289 C CA . HIS A 1 284 ? -33.899 4.850 17.394 1.00 52.03 284 HIS A CA 1
ATOM 2290 C C . HIS A 1 284 ? -33.123 5.220 18.661 1.00 52.03 284 HIS A C 1
ATOM 2292 O O . HIS A 1 284 ? -33.693 5.878 19.533 1.00 52.03 284 HIS A O 1
ATOM 2298 N N . GLY A 1 285 ? -31.853 4.825 18.802 1.00 50.62 285 GLY A N 1
ATOM 2299 C CA . GLY A 1 285 ? -30.981 5.239 19.917 1.00 50.62 285 GLY A CA 1
ATOM 2300 C C . GLY A 1 285 ? -31.431 4.756 21.306 1.00 50.62 285 GLY A C 1
ATOM 2301 O O . GLY A 1 285 ? -30.651 4.747 22.253 1.00 50.62 285 GLY A O 1
ATOM 2302 N N . ARG A 1 286 ? -32.663 4.260 21.449 1.00 49.44 286 ARG A N 1
ATOM 2303 C CA . ARG A 1 286 ? -33.133 3.511 22.605 1.00 49.44 286 ARG A CA 1
ATOM 2304 C C . ARG A 1 286 ? -32.507 2.138 22.531 1.00 49.44 286 ARG A C 1
ATOM 2306 O O . ARG A 1 286 ? -33.208 1.201 22.190 1.00 49.44 286 ARG A O 1
ATOM 2313 N N . TYR A 1 287 ? -31.226 2.046 22.876 1.00 48.12 287 TYR A N 1
ATOM 2314 C CA . TYR A 1 287 ? -30.487 0.798 22.976 1.00 48.12 287 TYR A CA 1
ATOM 2315 C C . TYR A 1 287 ? -31.195 -0.142 23.961 1.00 48.12 287 TYR A C 1
ATOM 2317 O O . TYR A 1 287 ? -30.872 -0.237 25.144 1.00 48.12 287 TYR A O 1
ATOM 2325 N N . GLN A 1 288 ? -32.219 -0.824 23.459 1.00 47.84 288 GLN A N 1
ATOM 2326 C CA . GLN A 1 288 ? -32.970 -1.882 24.100 1.00 47.84 288 GLN A CA 1
ATOM 2327 C C . GLN A 1 288 ? -32.258 -3.193 23.775 1.00 47.84 288 GLN A C 1
ATOM 2329 O O . GLN A 1 288 ? -32.881 -4.197 23.449 1.00 47.84 288 GLN A O 1
ATOM 2334 N N . ALA A 1 289 ? -30.930 -3.214 23.896 1.00 47.41 289 ALA A N 1
ATOM 2335 C CA . ALA A 1 289 ? -30.183 -4.455 24.010 1.00 47.41 289 ALA A CA 1
ATOM 2336 C C . ALA A 1 289 ? -30.396 -5.019 25.425 1.00 47.41 289 ALA A C 1
ATOM 2338 O O . ALA A 1 289 ? -29.459 -5.181 26.206 1.00 47.41 289 ALA A O 1
ATOM 2339 N N . TRP A 1 290 ? -31.659 -5.249 25.785 1.00 45.12 290 TRP A N 1
ATOM 2340 C CA . TRP A 1 290 ? -32.008 -6.064 26.930 1.00 45.12 290 TRP A CA 1
ATOM 2341 C C . TRP A 1 290 ? -31.752 -7.492 26.493 1.00 45.12 290 TRP A C 1
ATOM 2343 O O . TRP A 1 290 ? -32.337 -7.993 25.533 1.00 45.12 290 TRP A O 1
ATOM 2353 N N . TRP A 1 291 ? -30.800 -8.120 27.161 1.00 40.56 291 TRP A N 1
ATOM 2354 C CA . TRP A 1 291 ? -30.762 -9.561 27.212 1.00 40.56 291 TRP A CA 1
ATOM 2355 C C . TRP A 1 291 ? -31.930 -9.975 28.116 1.00 40.56 291 TRP A C 1
ATOM 2357 O O . TRP A 1 291 ? -31.771 -10.070 29.329 1.00 40.56 291 TRP A O 1
ATOM 2367 N N . ASP A 1 292 ? -33.126 -10.071 27.535 1.00 39.19 292 ASP A N 1
ATOM 2368 C CA . ASP A 1 292 ? -34.154 -10.969 28.049 1.00 39.19 292 ASP A CA 1
ATOM 2369 C C . ASP A 1 292 ? -33.762 -12.357 27.541 1.00 39.19 292 ASP A C 1
ATOM 2371 O O . ASP A 1 292 ? -33.589 -12.552 26.335 1.00 39.19 292 ASP A O 1
ATOM 2375 N N . ASP A 1 293 ? -33.600 -13.318 28.450 1.00 41.78 293 ASP A N 1
ATOM 2376 C CA . ASP A 1 293 ? -33.506 -14.743 28.099 1.00 41.78 293 ASP A CA 1
ATOM 2377 C C . ASP A 1 293 ? -34.713 -15.196 27.246 1.00 41.78 293 ASP A C 1
ATOM 2379 O O . ASP A 1 293 ? -34.636 -16.181 26.515 1.00 41.78 293 ASP A O 1
ATOM 2383 N N . GLU A 1 294 ? -35.809 -14.429 27.278 1.00 39.47 294 GLU A N 1
ATOM 2384 C CA . GLU A 1 294 ? -37.034 -14.638 26.516 1.00 39.47 294 GLU A CA 1
ATOM 2385 C C . GLU A 1 294 ? -37.240 -13.547 25.449 1.00 39.47 294 GLU A C 1
ATOM 2387 O O . GLU A 1 294 ? -38.128 -12.699 25.533 1.00 39.47 294 GLU A O 1
ATOM 2392 N N . ASP A 1 295 ? -36.438 -13.562 24.383 1.00 40.91 295 ASP A N 1
ATOM 2393 C CA . ASP A 1 295 ? -36.726 -12.769 23.180 1.00 40.91 295 ASP A CA 1
ATOM 2394 C C . ASP A 1 295 ? -37.928 -13.414 22.442 1.00 40.91 295 ASP A C 1
ATOM 2396 O O . ASP A 1 295 ? -37.776 -14.093 21.424 1.00 40.91 295 ASP A O 1
ATOM 2400 N N . HIS A 1 296 ? -39.154 -13.229 22.962 1.00 43.78 296 HIS A N 1
ATOM 2401 C CA . HIS A 1 296 ? -40.417 -13.773 22.416 1.00 43.78 296 HIS A CA 1
ATOM 2402 C C . HIS A 1 296 ? -40.717 -13.346 20.964 1.00 43.78 296 HIS A C 1
ATOM 2404 O O . HIS A 1 296 ? -41.728 -13.745 20.385 1.00 43.78 296 HIS A O 1
ATOM 2410 N N . ARG A 1 297 ? -39.878 -12.486 20.376 1.00 44.16 297 ARG A N 1
ATOM 2411 C CA . ARG A 1 297 ? -40.021 -11.963 19.013 1.00 44.16 297 ARG A CA 1
ATOM 2412 C C . ARG A 1 297 ? -39.271 -12.780 17.967 1.00 44.16 297 ARG A C 1
ATOM 2414 O O . ARG A 1 297 ? -39.484 -12.549 16.776 1.00 44.16 297 ARG A O 1
ATOM 2421 N N . LYS A 1 298 ? -38.438 -13.751 18.361 1.00 44.47 298 LYS A N 1
ATOM 2422 C CA . LYS A 1 298 ? -37.998 -14.780 17.415 1.00 44.47 298 LYS A CA 1
ATOM 2423 C C . LYS A 1 298 ? -39.214 -15.627 17.050 1.00 44.47 298 LYS A C 1
ATOM 2425 O O . LYS A 1 298 ? -39.797 -16.283 17.909 1.00 44.47 298 LYS A O 1
ATOM 2430 N N . LYS A 1 299 ? -39.611 -15.612 15.771 1.00 42.25 299 LYS A N 1
ATOM 2431 C CA . LYS A 1 299 ? -40.455 -16.680 15.221 1.00 42.25 299 LYS A CA 1
ATOM 2432 C C . LYS A 1 299 ? -39.731 -17.990 15.526 1.00 42.25 299 LYS A C 1
ATOM 2434 O O . LYS A 1 299 ? -38.668 -18.220 14.958 1.00 42.25 299 LYS A O 1
ATOM 2439 N N . LYS A 1 300 ? -40.272 -18.773 16.462 1.00 45.00 300 LYS A N 1
ATOM 2440 C CA . LYS A 1 300 ? -39.796 -20.126 16.749 1.00 45.00 300 LYS A CA 1
ATOM 2441 C C . LYS A 1 300 ? -39.785 -20.900 15.440 1.00 45.00 300 LYS A C 1
ATOM 2443 O O . LYS A 1 300 ? -40.781 -20.865 14.709 1.00 45.00 300 LYS A O 1
ATOM 2448 N N . ASP A 1 301 ? -38.652 -21.523 15.147 1.00 47.84 301 ASP A N 1
ATOM 2449 C CA . ASP A 1 301 ? -38.519 -22.400 13.991 1.00 47.84 301 ASP A CA 1
ATOM 2450 C C . ASP A 1 301 ? -39.537 -23.544 14.136 1.00 47.84 301 ASP A C 1
ATOM 2452 O O . ASP A 1 301 ? -39.894 -23.914 15.261 1.00 47.84 301 ASP A O 1
ATOM 2456 N N . GLU A 1 302 ? -40.057 -24.089 13.035 1.00 52.28 302 GLU A N 1
ATOM 2457 C CA . GLU A 1 302 ? -41.113 -25.121 13.103 1.00 52.28 302 GLU A CA 1
ATOM 2458 C C . GLU A 1 302 ? -40.682 -26.318 13.969 1.00 52.28 302 GLU A C 1
ATOM 2460 O O . GLU A 1 302 ? -41.500 -26.899 14.681 1.00 52.28 302 GLU A O 1
ATOM 2465 N N . LEU A 1 303 ? -39.376 -26.599 14.003 1.00 52.19 303 LEU A N 1
ATOM 2466 C CA . LEU A 1 303 ? -38.754 -27.630 14.829 1.00 52.19 303 LEU A CA 1
ATOM 2467 C C . LEU A 1 303 ? -38.890 -27.371 16.347 1.00 52.19 303 LEU A C 1
ATOM 2469 O O . LEU A 1 303 ? -39.242 -28.283 17.090 1.00 52.19 303 LEU A O 1
ATOM 2473 N N . GLU A 1 304 ? -38.679 -26.131 16.808 1.00 53.88 304 GLU A N 1
ATOM 2474 C CA . GLU A 1 304 ? -38.793 -25.759 18.232 1.00 53.88 304 GLU A CA 1
ATOM 2475 C C . GLU A 1 304 ? -40.250 -25.799 18.719 1.00 53.88 304 GLU A C 1
ATOM 2477 O O . GLU A 1 304 ? -40.514 -26.126 19.877 1.00 53.88 304 GLU A O 1
ATOM 2482 N N . ARG A 1 305 ? -41.219 -25.490 17.842 1.00 58.47 305 ARG A N 1
ATOM 2483 C CA . ARG A 1 305 ? -42.651 -25.596 18.181 1.00 58.47 305 ARG A CA 1
ATOM 2484 C C . ARG A 1 305 ? -43.081 -27.051 18.337 1.00 58.47 305 ARG A C 1
ATOM 2486 O O . ARG A 1 305 ? -43.814 -27.359 19.272 1.00 58.47 305 ARG A O 1
ATOM 2493 N N . VAL A 1 306 ? -42.604 -27.933 17.457 1.00 63.16 306 VAL A N 1
ATOM 2494 C CA . VAL A 1 306 ? -42.902 -29.371 17.517 1.00 63.16 306 VAL A CA 1
ATOM 2495 C C . VAL A 1 306 ? -42.281 -30.009 18.763 1.00 63.16 306 VAL A C 1
ATOM 2497 O O . VAL A 1 306 ? -42.938 -30.819 19.413 1.00 63.16 306 VAL A O 1
ATOM 2500 N N . GLU A 1 307 ? -41.067 -29.618 19.161 1.00 59.81 307 GLU A N 1
ATOM 2501 C CA . GLU A 1 307 ? -40.469 -30.099 20.415 1.00 59.81 307 GLU A CA 1
ATOM 2502 C C . GLU A 1 307 ? -41.264 -29.658 21.652 1.00 59.81 307 GLU A C 1
ATOM 2504 O O . GLU A 1 307 ? -41.562 -30.487 22.511 1.00 59.81 307 GLU A O 1
ATOM 2509 N N . GLU A 1 308 ? -41.681 -28.392 21.745 1.00 63.44 308 GLU A N 1
ATOM 2510 C CA . GLU A 1 308 ? -42.502 -27.928 22.874 1.00 63.44 308 GLU A CA 1
ATOM 2511 C C . GLU A 1 308 ? -43.886 -28.593 22.928 1.00 63.44 308 GLU A C 1
ATOM 2513 O O . GLU A 1 308 ? -44.382 -28.886 24.019 1.00 63.44 308 GLU A O 1
ATOM 2518 N N . GLU A 1 309 ? -44.515 -28.851 21.778 1.00 65.81 309 GLU A N 1
ATOM 2519 C CA . GLU A 1 309 ? -45.776 -29.599 21.709 1.00 65.81 309 GLU A CA 1
ATOM 2520 C C . GLU A 1 309 ? -45.595 -31.059 22.142 1.00 65.81 309 GLU A C 1
ATOM 2522 O O . GLU A 1 309 ? -46.426 -31.578 22.893 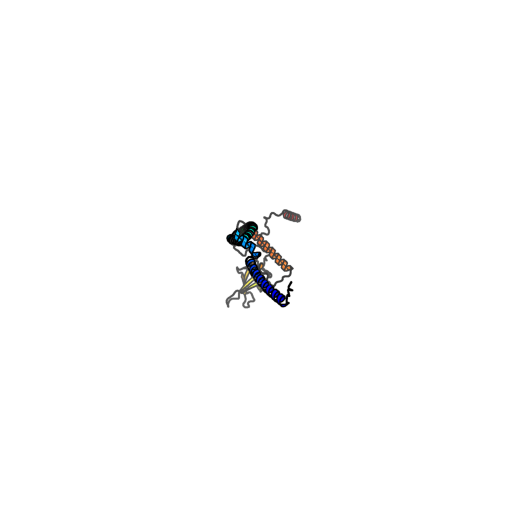1.00 65.81 309 GLU A O 1
ATOM 2527 N N . MET A 1 310 ? -44.478 -31.697 21.770 1.00 59.22 310 MET A N 1
ATOM 2528 C CA . MET A 1 310 ? -44.132 -33.031 22.265 1.00 59.22 310 MET A CA 1
ATOM 2529 C C . MET A 1 310 ? -43.936 -33.033 23.785 1.00 59.22 310 MET A C 1
ATOM 2531 O O . MET A 1 310 ? -44.497 -33.892 24.459 1.00 59.22 310 MET A O 1
ATOM 2535 N N . TYR A 1 311 ? -43.228 -32.054 24.356 1.00 57.56 311 TYR A N 1
ATOM 2536 C CA . TYR A 1 311 ? -43.024 -31.986 25.810 1.00 57.56 311 TYR A CA 1
ATOM 2537 C C . TYR A 1 311 ? -44.306 -31.666 26.597 1.00 57.56 311 TYR A C 1
ATOM 2539 O O . TYR A 1 311 ? -44.476 -32.170 27.707 1.00 57.56 311 TYR A O 1
ATOM 2547 N N . ARG A 1 312 ? -45.245 -30.893 26.033 1.00 55.50 312 ARG A N 1
ATOM 2548 C CA . ARG A 1 312 ? -46.566 -30.651 26.651 1.00 55.50 312 ARG A CA 1
ATOM 2549 C C . ARG A 1 312 ? -47.486 -31.872 26.616 1.00 55.50 312 ARG A C 1
ATOM 2551 O O . ARG A 1 312 ? -48.353 -31.991 27.475 1.00 55.50 312 ARG A O 1
ATOM 2558 N N . GLY A 1 313 ? -47.297 -32.781 25.659 1.00 50.69 313 GLY A N 1
ATOM 2559 C CA . GLY A 1 313 ? -48.050 -34.036 25.571 1.00 50.69 313 GLY A CA 1
ATOM 2560 C C . GLY A 1 313 ? -47.617 -35.113 26.575 1.00 50.69 313 GLY A C 1
ATOM 2561 O O . GLY A 1 313 ? -48.309 -36.116 26.711 1.00 50.69 313 GLY A O 1
ATOM 2562 N N . TRP A 1 314 ? -46.487 -34.921 27.265 1.00 51.34 314 TRP A N 1
ATOM 2563 C CA . TRP A 1 314 ? -45.884 -35.912 28.169 1.00 51.34 314 TRP A CA 1
ATOM 2564 C C . TRP A 1 314 ? -45.995 -35.540 29.655 1.00 51.34 314 TRP A C 1
ATOM 2566 O O . TRP A 1 314 ? -45.481 -36.258 30.509 1.00 51.34 314 TRP A O 1
ATOM 2576 N N . SER A 1 315 ? -46.690 -34.448 29.987 1.00 48.47 315 SER A N 1
ATOM 2577 C CA . SER A 1 315 ? -47.138 -34.168 31.354 1.00 48.47 315 SER A CA 1
ATOM 2578 C C . SER A 1 315 ? -48.572 -34.672 31.546 1.00 48.47 315 SER A C 1
ATOM 2580 O O . SER A 1 315 ? -49.522 -33.888 31.475 1.00 48.47 315 SER A O 1
ATOM 2582 N N . LEU A 1 316 ? -48.720 -35.981 31.755 1.00 41.31 316 LEU A N 1
ATOM 2583 C CA . LEU A 1 316 ? -49.931 -36.617 32.281 1.00 41.31 316 LEU A CA 1
ATOM 2584 C C . LEU A 1 316 ? -49.550 -37.551 33.427 1.00 41.31 316 LEU A C 1
ATOM 2586 O O . LEU A 1 316 ? -48.648 -38.392 33.211 1.00 41.31 316 LEU A O 1
#

Secondary structure (DSSP, 8-state):
-PPP---HHHHHHHHHHHHHHHHHHHHHHHHHHHHHHHH---HHHHHHHHHHHHT-THHHHHHHHHHHHHHHHHHHHHHHHHHHHHHHTHHHHHHHHHHHHHHHHHHHHHHHHHHHHHHHHHHHHHHHHHHHHHHHHH---TT-----S---SB--TT-EETTTEEGGGS-EEEETTEEEEEEEEE---TTSPPEEEEEETT-BEETTEEEEEEEEEPTTSSSEEEEEEEEEEEESS--HHHHHS---TT----HHHHHHHHHHHHHHHHHHHHHHHHHHH-TTS-------S--TTS---HHHHHHHHHHHTT--

Foldseek 3Di:
DDDDDDDPVNVVVVVVVVVVVVVVVVVVVVVVVVVVVVVDDDPVCPVVVVCCVPPNPVVVVVVVVVVVVVVVVVVVVVVVVVVVVVVVCVVVVVVVVVVVVVVVVVVVVVVVVVVVVVVVVVVVVVLLVVLVVLLCVQCVPPLQDLDDPDADQWQAQQQAFQAHHGLVVADWADDPNWIWGFDAWDDDDPPAFTKTKTFTGGAGADSQKGWIKIFRADPVRRDTPDIDTDPDITGSYHDVVVLQDDDDPPDDDDPVVVVVSVVVNVVVVVVVVVLVVQSSVDPPSNSPSHPDVCPVPPPPDPVRVVVVVVVVVPPD

Radius of gyration: 65.02 Å; chains: 1; bounding box: 161×52×180 Å

Sequence (316 aa):
MKPIVVTANDVYAGLKARAKEQSKRQAEQLAKYKEVKAKVIPERLFRNIAIERIIGKDYHNLKKRHQRILDALKPREKKYTELKELRKKEDDIQRIVDELAQQNKANQEEAKKIYDEVIKAKNKEKMYLAKAGELKENVPDSDRILYSRQLPRLVMRHSKLEGGKPLKDFQILSHNGRAYVVLSDIPTGKLEPQKKTALLLGDTVEKGQASVYTLTMGPNGKEILDVSRTKDTVRLYGSAKKTILKRGEGNHYPPHTEAVHQQRQTEVLGKINHFLEKAVEDTHGRYQAWWDDEDHRKKKDELERVEEEMYRGWSL

pLDDT: mean 77.82, std 14.95, range [39.19, 96.25]

Organism: NCBI:txid1263087